Protein AF-A0A8H8UVB3-F1 (afdb_monomer_lite)

Foldseek 3Di:
DDDWFWDAFAVRPATAGPVLCVVLVWDQDPQRWIDDPPFIFHRYDPAHWHADSVRDIDSTDGPLDPPDDCVVVVVVVVVVVVVVVVVVVVVVVVCVVVLDDPDDPDDDDDSVVLCVLVVVLVVCLVVVVVVDPQLSLLSNLVSLLVNLLVVVVVVVVVVCVVPVPSDDCPDPVVVCNVCLVVLLVVLSVLLSCLRPVDDCVVVSVVPPVSVPPPSNVSSVVSSVVSVVSSVVVVVVVVVVVVPPPPPPPPPPPPPPPPPPDD

InterPro domains:
  IPR018830 Protein of unknown function DUF2434 [PF10361] (29-127)

Sequence (262 aa):
MADGGWLYSDGGRQRFNATILKQYGYVIYPNNTISNYSSCVLAFGGYIPTVIGNGSWYNSTGCDTPVRPIRTRGIVGIVAAIIFGVLLVLSLVALNKHGKSFLPAEKRFRLVGRRWPWVWVLGTAAIFHFIFYLVTLPACLSAIWEMTRNWASFEERKGVDEDFTRYRQDDLRSKIEFYEPLLFYLFNFLSFFLSILRAWNPIARSNVNVITDGRFQASSIFSLLAAKRGSGIAASEEYSECDPRPRDVNHAGQKIYRETWD

Radius of gyration: 32.36 Å; chains: 1; bounding box: 68×31×111 Å

Secondary structure (DSSP, 8-state):
------EEEGGGTEEE-HHHHHHTT-EEETTTEEE-SS-EEE-STT---EE-TTS-EES--BTTS--S--HHHHHHHHHHHHHHHHHHHHHHHHHHHHH---S---SSS-THHHHHHHHHHHHHHHHHHTT-HHHHHHHHHHHHHHHHHHHHHHHHHHHHHH-TTSS-TTSHHHHHHHHHHHHHHHHHHHHHHHHHSS--HHHHTT-HHHHT-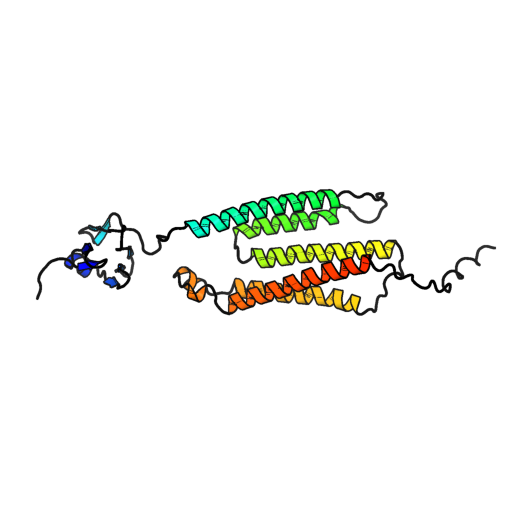HHHHHHHHHHHHHHHHHHHHHHHHHHHTT--PPP---TTSTTSSSSS--

pLDDT: mean 70.14, std 14.32, range [34.78, 90.25]

Structure (mmCIF, N/CA/C/O backbone):
data_AF-A0A8H8UVB3-F1
#
_entry.id   AF-A0A8H8UVB3-F1
#
loop_
_atom_site.group_PDB
_atom_site.id
_atom_site.type_symbol
_atom_site.label_atom_id
_atom_site.label_alt_id
_atom_site.label_comp_id
_atom_site.label_asym_id
_atom_site.label_entity_id
_atom_site.label_seq_id
_atom_site.pdbx_PDB_ins_code
_atom_site.Cartn_x
_atom_site.Cartn_y
_atom_site.Cartn_z
_atom_site.occupancy
_atom_site.B_iso_or_equiv
_atom_site.auth_seq_id
_atom_site.auth_comp_id
_atom_site.auth_asym_id
_atom_site.auth_atom_id
_atom_site.pdbx_PDB_model_num
ATOM 1 N N . MET A 1 1 ? 35.769 -5.931 -41.589 1.00 36.47 1 MET A N 1
ATOM 2 C CA . MET A 1 1 ? 35.297 -5.744 -42.973 1.00 36.47 1 MET A CA 1
ATOM 3 C C . MET A 1 1 ? 33.965 -5.034 -42.907 1.00 36.47 1 MET A C 1
ATOM 5 O O . MET A 1 1 ? 33.118 -5.415 -42.108 1.00 36.47 1 MET A O 1
ATOM 9 N N . ALA A 1 2 ? 33.890 -3.895 -43.587 1.00 43.59 2 ALA A N 1
ATOM 10 C CA . ALA A 1 2 ? 32.745 -3.005 -43.596 1.00 43.59 2 ALA A CA 1
ATOM 11 C C . ALA A 1 2 ? 31.775 -3.483 -44.676 1.00 43.59 2 ALA A C 1
ATOM 13 O O . ALA A 1 2 ? 31.785 -2.964 -45.785 1.00 43.59 2 ALA A O 1
ATOM 14 N N . ASP A 1 3 ? 30.960 -4.473 -44.329 1.00 43.75 3 ASP A N 1
ATOM 15 C CA . ASP A 1 3 ? 29.799 -4.841 -45.126 1.00 43.75 3 ASP A CA 1
ATOM 16 C C . ASP A 1 3 ? 28.598 -4.179 -44.461 1.00 43.75 3 ASP A C 1
ATOM 18 O O . ASP A 1 3 ? 28.294 -4.405 -43.286 1.00 43.75 3 ASP A O 1
ATOM 22 N N . GLY A 1 4 ? 27.985 -3.241 -45.175 1.00 64.25 4 GLY A N 1
ATOM 23 C CA . GLY A 1 4 ? 26.783 -2.587 -44.697 1.00 64.25 4 GLY A CA 1
ATOM 24 C C . GLY A 1 4 ? 25.682 -3.609 -44.429 1.00 64.25 4 GLY A C 1
ATOM 25 O O . GLY A 1 4 ? 25.554 -4.610 -45.127 1.00 64.25 4 GLY A O 1
ATOM 26 N N . GLY A 1 5 ? 24.826 -3.293 -43.466 1.00 73.75 5 GLY A N 1
ATOM 27 C CA . GLY A 1 5 ? 23.485 -3.854 -43.449 1.00 73.75 5 GLY A CA 1
ATOM 28 C C . GLY A 1 5 ? 23.158 -4.622 -42.183 1.00 73.75 5 GLY A C 1
ATOM 29 O O . GLY A 1 5 ? 23.464 -5.794 -42.048 1.00 73.75 5 GLY A O 1
ATOM 30 N N . TRP A 1 6 ? 22.379 -3.958 -41.338 1.00 76.31 6 TRP A N 1
ATOM 31 C CA . TRP A 1 6 ? 21.405 -4.592 -40.452 1.00 76.31 6 TRP A CA 1
ATOM 32 C C . TRP A 1 6 ? 21.934 -5.338 -39.206 1.00 76.31 6 TRP A C 1
ATOM 34 O O . TRP A 1 6 ? 22.561 -6.386 -39.279 1.00 76.31 6 TRP A O 1
ATOM 44 N N . LEU A 1 7 ? 21.591 -4.813 -38.027 1.00 82.25 7 LEU A N 1
ATOM 45 C CA . LEU A 1 7 ? 21.620 -5.510 -36.741 1.00 82.25 7 LEU A CA 1
ATOM 46 C C . LEU A 1 7 ? 20.263 -6.159 -36.475 1.00 82.25 7 LEU A C 1
ATOM 48 O O . LEU A 1 7 ? 19.228 -5.579 -36.804 1.00 82.25 7 LEU A O 1
ATOM 52 N N . TYR A 1 8 ? 20.270 -7.328 -35.843 1.00 81.44 8 TYR A N 1
ATOM 53 C CA . TYR A 1 8 ? 19.056 -8.090 -35.573 1.00 81.44 8 TYR A CA 1
ATOM 54 C C . TYR A 1 8 ? 18.677 -8.062 -34.087 1.00 81.44 8 TYR A C 1
ATOM 56 O O . TYR A 1 8 ? 19.547 -8.140 -33.223 1.00 81.44 8 TYR A O 1
ATOM 64 N N . SER A 1 9 ? 17.375 -7.983 -33.803 1.00 81.50 9 SER A N 1
ATOM 65 C CA . SER A 1 9 ? 16.782 -8.155 -32.464 1.00 81.50 9 SER A CA 1
ATOM 66 C C . SER A 1 9 ? 15.694 -9.231 -32.510 1.00 81.50 9 SER A C 1
ATOM 68 O O . SER A 1 9 ? 15.209 -9.587 -33.590 1.00 81.50 9 SER A O 1
ATOM 70 N N . ASP A 1 10 ? 15.312 -9.755 -31.343 1.00 81.19 10 ASP A N 1
ATOM 71 C CA . ASP A 1 10 ? 14.248 -10.759 -31.184 1.00 81.19 10 ASP A CA 1
ATOM 72 C C . ASP A 1 10 ? 14.491 -12.036 -32.012 1.00 81.19 10 ASP A C 1
ATOM 74 O O . ASP A 1 10 ? 13.640 -12.498 -32.775 1.00 81.19 10 ASP A O 1
ATOM 78 N N . GLY A 1 11 ? 15.713 -12.575 -31.926 1.00 75.81 11 GLY A N 1
ATOM 79 C CA . GLY A 1 11 ? 16.082 -13.818 -32.611 1.00 75.81 11 GLY A CA 1
ATOM 80 C C . GLY A 1 11 ? 16.072 -13.730 -34.143 1.00 75.81 11 GLY A C 1
ATOM 81 O O . GLY A 1 11 ? 15.875 -14.747 -34.800 1.00 75.81 11 GLY A O 1
ATOM 82 N N . GLY A 1 12 ? 16.251 -12.534 -34.719 1.00 76.44 12 GLY A N 1
ATOM 83 C CA . GLY A 1 12 ? 16.322 -12.338 -36.175 1.00 76.44 12 GLY A CA 1
ATOM 84 C C . GLY A 1 12 ? 15.055 -11.775 -36.821 1.00 76.44 12 GLY A C 1
ATOM 85 O O . GLY A 1 12 ? 15.060 -11.502 -38.018 1.00 76.44 12 GLY A O 1
ATOM 86 N N . ARG A 1 13 ? 13.973 -11.570 -36.060 1.00 78.81 13 ARG A N 1
ATOM 87 C CA . ARG A 1 13 ? 12.696 -11.063 -36.597 1.00 78.81 13 ARG A CA 1
ATOM 88 C C . ARG A 1 13 ? 12.717 -9.576 -36.920 1.00 78.81 13 ARG A C 1
ATOM 90 O O . ARG A 1 13 ? 12.019 -9.135 -37.828 1.00 78.81 13 ARG A O 1
ATOM 97 N N . GLN A 1 14 ? 13.497 -8.804 -36.172 1.00 82.75 14 GLN A N 1
ATOM 98 C CA . GLN A 1 14 ? 13.608 -7.362 -36.350 1.00 82.75 14 GLN A CA 1
ATOM 99 C C . GLN A 1 14 ? 14.993 -7.019 -36.887 1.00 82.75 14 GLN A C 1
ATOM 101 O O . GLN A 1 14 ? 15.985 -7.573 -36.418 1.00 82.75 14 GLN A O 1
ATOM 106 N N . ARG A 1 15 ? 15.057 -6.097 -37.855 1.00 85.50 15 ARG A N 1
ATOM 107 C CA . ARG A 1 15 ? 16.302 -5.636 -38.481 1.00 85.50 15 ARG A CA 1
ATOM 108 C C . ARG A 1 15 ? 16.430 -4.120 -38.370 1.00 85.50 15 ARG A C 1
ATOM 110 O O . ARG A 1 15 ? 15.491 -3.395 -38.687 1.00 85.50 15 ARG A O 1
ATOM 117 N N . PHE A 1 16 ? 17.602 -3.641 -37.976 1.00 85.19 16 PHE A N 1
ATOM 118 C CA . PHE A 1 16 ? 17.875 -2.224 -37.745 1.00 85.19 16 PHE A CA 1
ATOM 119 C C . PHE A 1 16 ? 19.155 -1.782 -38.435 1.00 85.19 16 PHE A C 1
ATOM 121 O O . PHE A 1 16 ? 20.139 -2.506 -38.411 1.00 85.19 16 PHE A O 1
ATOM 128 N N . ASN A 1 17 ? 19.192 -0.592 -39.031 1.00 86.88 17 ASN A N 1
ATOM 129 C CA . ASN A 1 17 ? 20.375 -0.162 -39.771 1.00 86.88 17 ASN A CA 1
ATOM 130 C C . ASN A 1 17 ? 21.577 0.095 -38.834 1.00 86.88 17 ASN A C 1
ATOM 132 O O . ASN A 1 17 ? 21.562 1.026 -38.028 1.00 86.88 17 ASN A O 1
ATOM 136 N N . ALA A 1 18 ? 22.622 -0.728 -38.963 1.00 83.94 18 ALA A N 1
ATOM 137 C CA . ALA A 1 18 ? 23.800 -0.731 -38.095 1.00 83.94 18 ALA A CA 1
ATOM 138 C C . ALA A 1 18 ? 24.556 0.608 -38.081 1.00 83.94 18 ALA A C 1
ATOM 140 O O . ALA A 1 18 ? 25.054 1.028 -37.036 1.00 83.94 18 ALA A O 1
ATOM 141 N N . THR A 1 19 ? 24.629 1.297 -39.226 1.00 86.94 19 THR A N 1
ATOM 142 C CA . THR A 1 19 ? 25.334 2.583 -39.343 1.00 86.94 19 THR A CA 1
ATOM 143 C C . THR A 1 19 ? 24.648 3.673 -38.533 1.00 86.94 19 THR A C 1
ATOM 145 O O . THR A 1 19 ? 25.320 4.391 -37.796 1.00 86.94 19 THR A O 1
ATOM 148 N N . ILE A 1 20 ? 23.316 3.736 -38.597 1.00 85.81 20 ILE A N 1
ATOM 149 C CA . ILE A 1 20 ? 22.515 4.717 -37.857 1.00 85.81 20 ILE A CA 1
ATOM 150 C C . ILE A 1 20 ? 22.637 4.465 -36.348 1.00 85.81 20 ILE A C 1
ATOM 152 O O . ILE A 1 20 ? 22.891 5.392 -35.585 1.00 85.81 20 ILE A O 1
ATOM 156 N N . LEU A 1 21 ? 22.545 3.209 -35.899 1.00 85.94 21 LEU A N 1
ATOM 157 C CA . LEU A 1 21 ? 22.681 2.884 -34.471 1.00 85.94 21 LEU A CA 1
ATOM 158 C C . LEU A 1 21 ? 24.057 3.276 -33.927 1.00 85.94 21 LEU A C 1
ATOM 160 O O . LEU A 1 21 ? 24.144 3.866 -32.852 1.00 85.94 21 LEU A O 1
ATOM 164 N N . LYS A 1 22 ? 25.123 3.003 -34.689 1.00 86.88 22 LYS A N 1
ATOM 165 C CA . LYS A 1 22 ? 26.493 3.355 -34.303 1.00 86.88 22 LYS A CA 1
ATOM 166 C C . LYS A 1 22 ? 26.723 4.868 -34.296 1.00 86.88 22 LYS A C 1
ATOM 168 O O . LYS A 1 22 ? 27.389 5.360 -33.392 1.00 86.88 22 LYS A O 1
ATOM 173 N N . GLN A 1 23 ? 26.159 5.599 -35.261 1.00 88.12 23 GLN A N 1
ATOM 174 C CA . GLN A 1 23 ? 26.262 7.060 -35.345 1.00 88.12 23 GLN A CA 1
ATOM 175 C C . GLN A 1 23 ? 25.648 7.753 -34.123 1.00 88.12 23 GLN A C 1
ATOM 177 O O . GLN A 1 23 ? 26.194 8.742 -33.643 1.00 88.12 23 GLN A O 1
ATOM 182 N N . TYR A 1 24 ? 24.543 7.215 -33.603 1.00 86.56 24 TYR A N 1
ATOM 183 C CA . TYR A 1 24 ? 23.843 7.772 -32.445 1.00 86.56 24 TYR A CA 1
ATOM 184 C C . TYR A 1 24 ? 24.182 7.081 -31.113 1.00 86.56 24 TYR A C 1
ATOM 186 O O . TYR A 1 24 ? 23.588 7.425 -30.097 1.00 86.56 24 TYR A O 1
ATOM 194 N N . GLY A 1 25 ? 25.130 6.137 -31.078 1.00 87.81 25 GLY A N 1
ATOM 195 C CA . GLY A 1 25 ? 25.569 5.485 -29.836 1.00 87.81 25 GLY A CA 1
ATOM 196 C C . GLY A 1 25 ? 24.544 4.536 -29.201 1.00 87.81 25 GLY A C 1
ATOM 197 O O . GLY A 1 25 ? 24.565 4.332 -27.990 1.00 87.81 25 GLY A O 1
ATOM 198 N N . TYR A 1 26 ? 23.638 3.959 -29.992 1.00 88.50 26 TYR A N 1
ATOM 199 C CA . TYR A 1 26 ? 22.666 2.981 -29.504 1.00 88.50 26 TYR A CA 1
ATOM 200 C C . TYR A 1 26 ? 23.293 1.594 -29.344 1.00 88.50 26 TYR A C 1
ATOM 202 O O . TYR A 1 26 ? 23.922 1.073 -30.268 1.00 88.50 26 TYR A O 1
ATOM 210 N N . VAL A 1 27 ? 23.058 0.968 -28.189 1.00 87.81 27 VAL A N 1
ATOM 211 C CA . VAL A 1 27 ? 23.498 -0.398 -27.879 1.00 87.81 27 VAL A CA 1
ATOM 212 C C . VAL A 1 27 ? 22.282 -1.313 -27.764 1.00 87.81 27 VAL A C 1
ATOM 214 O O . VAL A 1 27 ? 21.278 -0.958 -27.145 1.00 87.81 27 VAL A O 1
ATOM 217 N N . ILE A 1 28 ? 22.379 -2.501 -28.365 1.00 87.00 28 ILE A N 1
ATOM 218 C CA . ILE A 1 28 ? 21.375 -3.561 -28.239 1.00 87.00 28 ILE A CA 1
ATOM 219 C C . ILE A 1 28 ? 21.776 -4.459 -27.070 1.00 87.00 28 ILE A C 1
ATOM 221 O O . ILE A 1 28 ? 22.873 -5.017 -27.052 1.00 87.00 28 ILE A O 1
ATOM 225 N N . TYR A 1 29 ? 20.884 -4.597 -26.097 1.00 86.12 29 TYR A N 1
ATOM 226 C CA . TYR A 1 29 ? 21.077 -5.447 -24.929 1.00 86.12 29 TYR A CA 1
ATOM 227 C C . TYR A 1 29 ? 20.507 -6.849 -25.170 1.00 86.12 29 TYR A C 1
ATOM 229 O O . TYR A 1 29 ? 19.544 -7.000 -25.924 1.00 86.12 29 TYR A O 1
ATOM 237 N N . PRO A 1 30 ? 21.017 -7.877 -24.466 1.00 82.94 30 PRO A N 1
ATOM 238 C CA . PRO A 1 30 ? 20.525 -9.254 -24.586 1.00 82.94 30 PRO A CA 1
ATOM 239 C C . PRO A 1 30 ? 19.046 -9.417 -24.197 1.00 82.94 30 PRO A C 1
ATOM 241 O O . PRO A 1 30 ? 18.409 -10.387 -24.588 1.00 82.94 30 PRO A O 1
ATOM 244 N N . ASN A 1 31 ? 18.472 -8.447 -23.479 1.00 82.19 31 ASN A N 1
ATOM 245 C CA . ASN A 1 31 ? 17.045 -8.399 -23.152 1.00 82.19 31 ASN A CA 1
ATOM 246 C C . ASN A 1 31 ? 16.168 -7.902 -24.323 1.00 82.19 31 ASN A C 1
ATOM 248 O O . ASN A 1 31 ? 15.004 -7.570 -24.102 1.00 82.19 31 ASN A O 1
ATOM 252 N N . ASN A 1 32 ? 16.713 -7.824 -25.545 1.00 85.00 32 ASN A N 1
ATOM 253 C CA . ASN A 1 32 ? 16.047 -7.296 -26.742 1.00 85.00 32 ASN A CA 1
ATOM 254 C C . ASN A 1 32 ? 15.529 -5.858 -26.550 1.00 85.00 32 ASN A C 1
ATOM 256 O O . ASN A 1 32 ? 14.446 -5.482 -27.004 1.00 85.00 32 ASN A O 1
ATOM 260 N N . THR A 1 33 ? 16.314 -5.045 -25.844 1.00 88.44 33 THR A N 1
ATOM 261 C CA . THR A 1 33 ? 16.073 -3.612 -25.649 1.00 88.44 33 THR A CA 1
ATOM 262 C C . THR A 1 33 ? 17.201 -2.820 -26.281 1.00 88.44 33 THR A C 1
ATOM 264 O O . THR A 1 33 ? 18.361 -3.233 -26.224 1.00 88.44 33 THR A O 1
ATOM 267 N N . ILE A 1 34 ? 16.871 -1.669 -26.854 1.00 89.12 34 ILE A N 1
ATOM 268 C CA . ILE A 1 34 ? 17.847 -0.774 -27.469 1.00 89.12 34 ILE A CA 1
ATOM 269 C C . ILE A 1 34 ? 17.886 0.489 -26.630 1.00 89.12 34 ILE A C 1
ATOM 271 O O . ILE A 1 34 ? 16.850 1.119 -26.417 1.00 89.12 34 ILE A O 1
ATOM 275 N N . SER A 1 35 ? 19.063 0.869 -26.146 1.00 88.12 35 SER A N 1
ATOM 276 C CA . SER A 1 35 ? 19.186 2.107 -25.387 1.00 88.12 35 SER A CA 1
ATOM 277 C C . SER A 1 35 ? 20.443 2.892 -25.712 1.00 88.12 35 SER A C 1
ATOM 279 O O . SER A 1 35 ? 21.470 2.361 -26.132 1.00 88.12 35 SER A O 1
ATOM 281 N N . ASN A 1 36 ? 20.308 4.191 -25.508 1.00 87.94 36 ASN A N 1
ATOM 282 C CA . ASN A 1 36 ? 21.351 5.195 -25.420 1.00 87.94 36 ASN A CA 1
ATOM 283 C C . ASN A 1 36 ? 21.325 5.758 -23.984 1.00 87.94 36 ASN A C 1
ATOM 285 O O . ASN A 1 36 ? 20.439 5.425 -23.197 1.00 87.94 36 ASN A O 1
ATOM 289 N N . TYR A 1 37 ? 22.260 6.634 -23.633 1.00 82.19 37 TYR A N 1
ATOM 290 C CA . TYR A 1 37 ? 22.313 7.314 -22.341 1.00 82.19 37 TYR A CA 1
ATOM 291 C C . TYR A 1 37 ? 21.014 8.073 -21.999 1.00 82.19 37 TYR A C 1
ATOM 293 O O . TYR A 1 37 ? 20.688 8.228 -20.826 1.00 82.19 37 TYR A O 1
ATOM 301 N N . SER A 1 38 ? 20.260 8.534 -23.007 1.00 83.00 38 SER A N 1
ATOM 302 C CA . SER A 1 38 ? 19.040 9.339 -22.831 1.00 83.00 38 SER A CA 1
ATOM 303 C C . SER A 1 38 ? 17.730 8.657 -23.238 1.00 83.00 38 SER A C 1
ATOM 305 O O . SER A 1 38 ? 16.671 9.086 -22.789 1.00 83.00 38 SER A O 1
ATOM 307 N N . SER A 1 39 ? 17.758 7.627 -24.087 1.00 83.81 39 SER A N 1
ATOM 308 C CA . SER A 1 39 ? 16.546 6.999 -24.624 1.00 83.81 39 SER A CA 1
ATOM 309 C C . SER A 1 39 ? 16.637 5.479 -24.569 1.00 83.81 39 SER A C 1
ATOM 311 O O . SER A 1 39 ? 17.661 4.891 -24.906 1.00 83.81 39 SER A O 1
ATOM 313 N N . CYS A 1 40 ? 15.552 4.834 -24.144 1.00 87.50 40 CYS A N 1
ATOM 314 C CA . CYS A 1 40 ? 15.444 3.381 -24.076 1.00 87.50 40 CYS A CA 1
ATOM 315 C C . CYS A 1 40 ? 14.149 2.940 -24.749 1.00 87.50 40 CYS A C 1
ATOM 317 O O . CYS A 1 40 ? 13.073 3.417 -24.385 1.00 87.50 40 CYS A O 1
ATOM 319 N N . VAL A 1 41 ? 14.256 2.030 -25.716 1.00 90.25 41 VAL A N 1
ATOM 320 C CA . VAL A 1 41 ? 13.131 1.499 -26.487 1.00 90.25 41 VAL A CA 1
ATOM 321 C C . VAL A 1 41 ? 13.097 -0.027 -26.455 1.00 90.25 41 VAL A C 1
ATOM 323 O O . VAL A 1 41 ? 14.125 -0.710 -26.415 1.00 90.25 41 VAL A O 1
ATOM 326 N N . LEU A 1 42 ? 11.882 -0.565 -26.476 1.00 89.56 42 LEU A N 1
ATOM 327 C CA . LEU A 1 42 ? 11.613 -2.000 -26.498 1.00 89.56 42 LEU A CA 1
ATOM 328 C C . LEU A 1 42 ? 11.650 -2.510 -27.947 1.00 89.56 42 LEU A C 1
ATOM 330 O O . LEU A 1 42 ? 11.034 -1.901 -28.819 1.00 89.56 42 LEU A O 1
ATOM 334 N N . ALA A 1 43 ? 12.352 -3.619 -28.197 1.00 86.69 43 ALA A N 1
ATOM 335 C CA . ALA A 1 43 ? 12.534 -4.213 -29.526 1.00 86.69 43 ALA A CA 1
ATOM 336 C C . ALA A 1 43 ? 12.291 -5.737 -29.500 1.00 86.69 43 ALA A C 1
ATOM 338 O O . ALA A 1 43 ? 13.124 -6.528 -29.956 1.00 86.69 43 ALA A O 1
ATOM 339 N N . PHE A 1 44 ? 11.161 -6.152 -28.911 1.00 85.44 44 PHE A N 1
ATOM 340 C CA . PHE A 1 44 ? 10.726 -7.551 -28.834 1.00 85.44 44 PHE A CA 1
ATOM 341 C C . PHE A 1 44 ? 9.229 -7.715 -29.126 1.00 85.44 44 PHE A C 1
ATOM 343 O O . PHE A 1 44 ? 8.410 -6.866 -28.762 1.00 85.44 44 PHE A O 1
ATOM 350 N N . GLY A 1 45 ? 8.851 -8.841 -29.741 1.00 83.50 45 GLY A N 1
ATOM 351 C CA . GLY A 1 45 ? 7.451 -9.184 -29.998 1.00 83.50 45 GLY A CA 1
ATOM 352 C C . GLY A 1 45 ? 6.731 -8.162 -30.887 1.00 83.50 45 GLY A C 1
ATOM 353 O O . GLY A 1 45 ? 7.210 -7.822 -31.966 1.00 83.50 45 GLY A O 1
ATOM 354 N N . GLY A 1 46 ? 5.568 -7.677 -30.433 1.00 82.75 46 GLY A N 1
ATOM 355 C CA . GLY A 1 46 ? 4.752 -6.680 -31.145 1.00 82.75 46 GLY A CA 1
ATOM 356 C C . GLY A 1 46 ? 5.279 -5.240 -31.077 1.00 82.75 46 GLY A C 1
ATOM 357 O O . GLY A 1 46 ? 4.699 -4.357 -31.703 1.00 82.75 46 GLY A O 1
ATOM 358 N N . TYR A 1 47 ? 6.364 -4.994 -30.337 1.00 85.62 47 TYR A N 1
ATOM 359 C CA . TYR A 1 47 ? 7.013 -3.688 -30.239 1.00 85.62 47 TYR A CA 1
ATOM 360 C C . TYR A 1 47 ? 8.155 -3.626 -31.257 1.00 85.62 47 TYR A C 1
ATOM 362 O O . TYR A 1 47 ? 9.250 -4.140 -31.014 1.00 85.62 47 TYR A O 1
ATOM 370 N N . ILE A 1 48 ? 7.867 -3.052 -32.429 1.00 85.31 48 ILE A N 1
ATOM 371 C CA . ILE A 1 48 ? 8.792 -2.960 -33.567 1.00 85.31 48 ILE A CA 1
ATOM 372 C C . ILE A 1 48 ? 9.095 -1.475 -33.820 1.00 85.31 48 ILE A C 1
ATOM 374 O O . ILE A 1 48 ? 8.396 -0.833 -34.608 1.00 85.31 48 ILE A O 1
ATOM 378 N N . PRO A 1 49 ? 10.098 -0.896 -33.140 1.00 87.44 49 PRO A N 1
ATOM 379 C CA . PRO A 1 49 ? 10.453 0.498 -33.352 1.00 87.44 49 PRO A CA 1
ATOM 380 C C . PRO A 1 49 ? 11.160 0.656 -34.705 1.00 87.44 49 PRO A C 1
ATOM 382 O O . PRO A 1 49 ? 11.886 -0.233 -35.143 1.00 87.44 49 PRO A O 1
ATOM 385 N N . THR A 1 50 ? 10.993 1.791 -35.380 1.00 85.88 50 THR A N 1
ATOM 386 C CA . THR A 1 50 ? 11.769 2.104 -36.590 1.00 85.88 50 THR A CA 1
ATOM 387 C C . THR A 1 50 ? 12.614 3.346 -36.357 1.00 85.88 50 THR A C 1
ATOM 389 O O . THR A 1 50 ? 12.140 4.353 -35.835 1.00 85.88 50 THR A O 1
ATOM 392 N N . VAL A 1 51 ? 13.902 3.267 -36.691 1.00 85.31 51 VAL A N 1
ATOM 393 C CA . VAL A 1 51 ? 14.826 4.394 -36.523 1.00 85.31 51 VAL A CA 1
ATOM 394 C C . VAL A 1 51 ? 14.752 5.299 -37.751 1.00 85.31 51 VAL A C 1
ATOM 396 O O . VAL A 1 51 ? 14.913 4.839 -38.882 1.00 85.31 51 VAL A O 1
ATOM 399 N N . ILE A 1 52 ? 14.484 6.585 -37.535 1.00 85.62 52 ILE A N 1
ATOM 400 C CA . ILE A 1 52 ? 14.513 7.606 -38.587 1.00 85.62 52 ILE A CA 1
ATOM 401 C C . ILE A 1 52 ? 15.975 8.033 -38.799 1.00 85.62 52 ILE A C 1
ATOM 403 O O . ILE A 1 52 ? 16.772 8.017 -37.863 1.00 85.62 52 ILE A O 1
ATOM 407 N N . GLY A 1 53 ? 16.337 8.472 -40.010 1.00 81.62 53 GLY A N 1
ATOM 408 C CA . GLY A 1 53 ? 17.684 8.979 -40.329 1.00 81.62 53 GLY A CA 1
ATOM 409 C C . GLY A 1 53 ? 18.184 10.130 -39.438 1.00 81.62 53 GLY A C 1
ATOM 410 O O . GLY A 1 53 ? 19.384 10.359 -39.376 1.00 81.62 53 GLY A O 1
ATOM 411 N N . ASN A 1 54 ? 17.285 10.794 -38.700 1.00 81.69 54 ASN A N 1
ATOM 412 C CA . ASN A 1 54 ? 17.594 11.850 -37.729 1.00 81.69 54 ASN A CA 1
ATOM 413 C C . ASN A 1 54 ? 17.954 11.318 -36.322 1.00 81.69 54 ASN A C 1
ATOM 415 O O . ASN A 1 54 ? 18.179 12.115 -35.414 1.00 81.69 54 ASN A O 1
ATOM 419 N N . GLY A 1 55 ? 17.967 9.994 -36.110 1.00 78.44 55 GLY A N 1
ATOM 420 C CA . GLY A 1 55 ? 18.328 9.356 -34.833 1.00 78.44 55 GLY A CA 1
ATOM 421 C C . GLY A 1 55 ? 17.195 9.236 -33.810 1.00 78.44 55 GLY A C 1
ATOM 422 O O . GLY A 1 55 ? 17.406 8.713 -32.711 1.00 78.44 55 GLY A O 1
ATOM 423 N N . SER A 1 56 ? 15.995 9.700 -34.165 1.00 84.56 56 SER A N 1
ATOM 424 C CA . SER A 1 56 ? 14.768 9.514 -33.393 1.00 84.56 56 SER A CA 1
ATOM 425 C C . SER A 1 56 ? 14.054 8.213 -33.762 1.00 84.56 56 SER A C 1
ATOM 427 O O . SER A 1 56 ? 14.271 7.625 -34.826 1.00 84.56 56 SER A O 1
ATOM 429 N N . TRP A 1 57 ? 13.182 7.768 -32.862 1.00 87.56 57 TRP A N 1
ATOM 430 C CA . TRP A 1 57 ? 12.400 6.552 -33.026 1.00 87.56 57 TRP A CA 1
ATOM 431 C C . TRP A 1 57 ? 10.964 6.868 -33.447 1.00 87.56 57 TRP A C 1
ATOM 433 O O . TRP A 1 57 ? 10.326 7.764 -32.897 1.00 87.56 57 TRP A O 1
ATOM 443 N N . TYR A 1 58 ? 10.454 6.109 -34.411 1.00 88.06 58 TYR A N 1
ATOM 444 C CA . TYR A 1 58 ? 9.064 6.127 -34.845 1.00 88.06 58 TYR A CA 1
ATOM 445 C C . TYR A 1 58 ? 8.344 4.879 -34.335 1.00 88.06 58 TYR A C 1
ATOM 447 O O . TYR A 1 58 ? 8.912 3.785 -34.328 1.00 88.06 58 TYR A O 1
ATOM 455 N N . ASN A 1 59 ? 7.093 5.057 -33.896 1.00 87.62 59 ASN A N 1
ATOM 456 C CA . ASN A 1 59 ? 6.242 3.998 -33.343 1.00 87.62 59 ASN A CA 1
ATOM 457 C C . ASN A 1 59 ? 6.944 3.137 -32.269 1.00 87.62 59 ASN A C 1
ATOM 459 O O . ASN A 1 59 ? 6.810 1.915 -32.226 1.00 87.62 59 ASN A O 1
ATOM 463 N N . SER A 1 60 ? 7.753 3.778 -31.425 1.00 85.31 60 SER A N 1
ATOM 464 C CA . SER A 1 60 ? 8.505 3.113 -30.363 1.00 85.31 60 SER A CA 1
ATOM 465 C C . SER A 1 60 ? 7.801 3.217 -29.025 1.00 85.31 60 SER A C 1
ATOM 467 O O . SER A 1 60 ? 7.207 4.245 -28.699 1.00 85.31 60 SER A O 1
ATOM 469 N N . THR A 1 61 ? 7.962 2.193 -28.199 1.00 88.88 61 THR A N 1
ATOM 470 C CA . THR A 1 61 ? 7.500 2.200 -26.812 1.00 88.88 61 THR A CA 1
ATOM 471 C C . THR A 1 61 ? 8.714 2.267 -25.889 1.00 88.88 61 THR A C 1
ATOM 473 O O . THR A 1 61 ? 9.681 1.524 -26.076 1.00 88.88 61 THR A O 1
ATOM 476 N N . GLY A 1 62 ? 8.692 3.193 -24.929 1.00 86.81 62 GLY A N 1
ATOM 477 C CA . GLY A 1 62 ? 9.800 3.388 -23.996 1.00 86.81 62 GLY A CA 1
ATOM 478 C C . GLY A 1 62 ? 9.945 2.224 -23.015 1.00 86.81 62 GLY A C 1
ATOM 479 O O . GLY A 1 62 ? 8.955 1.578 -22.669 1.00 86.81 62 GLY A O 1
ATOM 480 N N . CYS A 1 63 ? 11.158 1.975 -22.525 1.00 84.31 63 CYS A N 1
ATOM 481 C CA . CYS A 1 63 ? 11.416 0.898 -21.559 1.00 84.31 63 CYS A CA 1
ATOM 482 C C . CYS A 1 63 ? 10.679 1.067 -20.222 1.00 84.31 63 CYS A C 1
ATOM 484 O O . CYS A 1 63 ? 10.411 0.076 -19.548 1.00 84.31 63 CYS A O 1
ATOM 486 N N . ASP A 1 64 ? 10.306 2.297 -19.866 1.00 81.12 64 ASP A N 1
ATOM 487 C CA . ASP A 1 64 ? 9.570 2.599 -18.633 1.00 81.12 64 ASP A CA 1
ATOM 488 C C . ASP A 1 64 ? 8.060 2.348 -18.756 1.00 81.12 64 ASP A C 1
ATOM 490 O O . ASP A 1 64 ? 7.308 2.488 -17.790 1.00 81.12 64 ASP A O 1
ATOM 494 N N . THR A 1 65 ? 7.583 1.981 -19.948 1.00 81.00 65 THR A N 1
ATOM 495 C CA . THR A 1 65 ? 6.160 1.725 -20.159 1.00 81.00 65 THR A CA 1
ATOM 496 C C . THR A 1 65 ? 5.767 0.331 -19.656 1.00 81.00 65 THR A C 1
ATOM 498 O O . THR A 1 65 ? 6.458 -0.661 -19.918 1.00 81.00 65 THR A O 1
ATOM 501 N N . PRO A 1 66 ? 4.640 0.202 -18.933 1.00 78.12 66 PRO A N 1
ATOM 502 C CA . PRO A 1 66 ? 4.183 -1.082 -18.423 1.00 78.12 66 PRO A CA 1
ATOM 503 C C . PRO A 1 66 ? 3.603 -1.937 -19.561 1.00 78.12 66 PRO A C 1
ATOM 505 O O . PRO A 1 66 ? 2.405 -1.931 -19.820 1.00 78.12 66 PRO A O 1
ATOM 508 N N . VAL A 1 67 ? 4.462 -2.705 -20.230 1.00 79.69 67 VAL A N 1
ATOM 509 C CA . VAL A 1 67 ? 4.077 -3.604 -21.338 1.00 79.69 67 VAL A CA 1
ATOM 510 C C . VAL A 1 67 ? 3.538 -4.962 -20.888 1.00 79.69 67 VAL A C 1
ATOM 512 O O . VAL A 1 67 ? 2.977 -5.717 -21.681 1.00 79.69 67 VAL A O 1
ATOM 515 N N . ARG A 1 68 ? 3.693 -5.306 -19.605 1.00 77.38 68 ARG A N 1
ATOM 516 C CA . ARG A 1 68 ? 3.153 -6.555 -19.053 1.00 77.38 68 ARG A CA 1
ATOM 517 C C . ARG A 1 68 ? 1.662 -6.391 -18.730 1.00 77.38 68 ARG A C 1
ATOM 519 O O . ARG A 1 68 ? 1.278 -5.360 -18.179 1.00 77.38 68 ARG A O 1
ATOM 526 N N . PRO A 1 69 ? 0.820 -7.402 -19.017 1.00 74.12 69 PRO A N 1
ATOM 527 C CA . PRO A 1 69 ? -0.622 -7.297 -18.834 1.00 74.12 69 PRO A CA 1
ATOM 528 C C . PRO A 1 69 ? -0.990 -7.006 -17.375 1.00 74.12 69 PRO A C 1
ATOM 530 O O . PRO A 1 69 ? -0.552 -7.692 -16.452 1.00 74.12 69 PRO A O 1
ATOM 533 N N . ILE A 1 70 ? -1.858 -6.011 -17.174 1.00 72.62 70 ILE A N 1
ATOM 534 C CA . ILE A 1 70 ? -2.299 -5.553 -15.846 1.00 72.62 70 ILE A CA 1
ATOM 535 C C . ILE A 1 70 ? -3.396 -6.436 -15.221 1.00 72.62 70 ILE A C 1
ATOM 537 O O . ILE A 1 70 ? -3.779 -6.235 -14.070 1.00 72.62 70 ILE A O 1
ATOM 541 N N . ARG A 1 71 ? -3.912 -7.419 -15.971 1.00 71.50 71 ARG A N 1
ATOM 542 C CA . ARG A 1 71 ? -5.191 -8.104 -15.708 1.00 71.50 71 ARG A CA 1
ATOM 543 C C . ARG A 1 71 ? -5.320 -8.651 -14.284 1.00 71.50 71 ARG A C 1
ATOM 545 O O . ARG A 1 71 ? -6.300 -8.358 -13.609 1.00 71.50 71 ARG A O 1
ATOM 552 N N . THR A 1 72 ? -4.330 -9.397 -13.805 1.00 75.25 72 THR A N 1
ATOM 553 C CA . THR A 1 72 ? -4.354 -9.999 -12.461 1.00 75.25 72 THR A CA 1
ATOM 554 C C . THR A 1 72 ? -4.285 -8.956 -11.349 1.00 75.25 72 THR A C 1
ATOM 556 O O . THR A 1 72 ? -4.976 -9.093 -10.347 1.00 75.25 72 THR A O 1
ATOM 559 N N . ARG A 1 73 ? -3.509 -7.881 -11.529 1.00 73.06 73 ARG A N 1
ATOM 560 C CA . ARG A 1 73 ? -3.384 -6.806 -10.528 1.00 73.06 73 ARG A CA 1
ATOM 561 C C . ARG A 1 73 ? -4.640 -5.933 -10.468 1.00 73.06 73 ARG A C 1
ATOM 563 O O . ARG A 1 73 ? -5.062 -5.553 -9.382 1.00 73.06 73 ARG A O 1
ATOM 570 N N . GLY A 1 74 ? -5.259 -5.671 -11.622 1.00 74.31 74 GLY A N 1
ATOM 571 C CA . GLY A 1 74 ? -6.504 -4.907 -11.714 1.00 74.31 74 GLY A CA 1
ATOM 572 C C . GLY A 1 74 ? -7.684 -5.608 -11.037 1.00 74.31 74 GLY A C 1
ATOM 573 O O . GLY A 1 74 ? -8.408 -4.977 -10.274 1.00 74.31 74 GLY A O 1
ATOM 574 N N . ILE A 1 75 ? -7.841 -6.922 -11.246 1.00 81.56 75 ILE A N 1
ATOM 575 C CA . ILE A 1 75 ? -8.935 -7.698 -10.635 1.00 81.56 75 ILE A CA 1
ATOM 576 C C . ILE A 1 75 ? -8.835 -7.686 -9.105 1.00 81.56 75 ILE A C 1
ATOM 578 O O . ILE A 1 75 ? -9.833 -7.430 -8.435 1.00 81.56 75 ILE A O 1
ATOM 582 N N . VAL A 1 76 ? -7.639 -7.901 -8.545 1.00 78.56 76 VAL A N 1
ATOM 583 C CA . VAL A 1 76 ? -7.439 -7.905 -7.085 1.00 78.56 76 VAL A CA 1
ATOM 584 C C . VAL A 1 76 ? -7.809 -6.552 -6.467 1.00 78.56 76 VAL A C 1
ATOM 586 O O . VAL A 1 76 ? -8.480 -6.520 -5.438 1.00 78.56 76 VAL A O 1
ATOM 589 N N . GLY A 1 77 ? -7.443 -5.440 -7.114 1.00 74.56 77 GLY A N 1
ATOM 590 C CA . GLY A 1 77 ? -7.800 -4.098 -6.644 1.00 74.56 77 GLY A CA 1
ATOM 591 C C . GLY A 1 77 ? -9.309 -3.837 -6.644 1.00 74.56 77 GLY A C 1
ATOM 592 O O . GLY A 1 77 ? -9.839 -3.296 -5.676 1.00 74.56 77 GLY A O 1
ATOM 593 N N . ILE A 1 78 ? -10.018 -4.271 -7.692 1.00 81.12 78 ILE A N 1
ATOM 594 C CA . ILE A 1 78 ? -11.478 -4.111 -7.791 1.00 81.12 78 ILE A CA 1
ATOM 595 C C . ILE A 1 78 ? -12.189 -4.925 -6.705 1.00 81.12 78 ILE A C 1
ATOM 597 O O . ILE A 1 78 ? -13.054 -4.397 -6.007 1.00 81.12 78 ILE A O 1
ATOM 601 N N . VAL A 1 79 ? -11.807 -6.194 -6.525 1.00 84.19 79 VAL A N 1
ATOM 602 C CA . VAL A 1 79 ? -12.391 -7.062 -5.489 1.00 84.19 79 VAL A CA 1
ATOM 603 C C . VAL A 1 79 ? -12.169 -6.468 -4.095 1.00 84.19 79 VAL A C 1
ATOM 605 O O . VAL A 1 79 ? -13.109 -6.397 -3.304 1.00 84.19 79 VAL A O 1
ATOM 608 N N . ALA A 1 80 ? -10.961 -5.972 -3.810 1.00 76.88 80 ALA A N 1
ATOM 609 C CA . ALA A 1 80 ? -10.651 -5.323 -2.538 1.00 76.88 80 ALA A CA 1
ATOM 610 C C . ALA A 1 80 ? -11.496 -4.059 -2.297 1.00 76.88 80 ALA A C 1
ATOM 612 O O . ALA A 1 80 ? -11.998 -3.864 -1.191 1.00 76.88 80 ALA A O 1
ATOM 613 N N . ALA A 1 81 ? -11.711 -3.233 -3.327 1.00 73.00 81 ALA A N 1
ATOM 614 C CA . ALA A 1 81 ? -12.533 -2.027 -3.225 1.00 73.00 81 ALA A CA 1
ATOM 615 C C . ALA A 1 81 ? -14.008 -2.342 -2.920 1.00 73.00 81 ALA A C 1
ATOM 617 O O . ALA A 1 81 ? -14.619 -1.681 -2.080 1.00 73.00 81 ALA A O 1
ATOM 618 N N . ILE A 1 82 ? -14.570 -3.378 -3.554 1.00 85.62 82 ILE A N 1
ATOM 619 C CA . ILE A 1 82 ? -15.950 -3.822 -3.298 1.00 85.62 82 ILE A CA 1
ATOM 620 C C . ILE A 1 82 ? -16.093 -4.310 -1.852 1.00 85.62 82 ILE A C 1
ATOM 622 O O . ILE A 1 82 ? -17.007 -3.882 -1.147 1.00 85.62 82 ILE A O 1
ATOM 626 N N . ILE A 1 83 ? -15.171 -5.162 -1.389 1.00 79.94 83 ILE A N 1
ATOM 627 C CA . ILE A 1 83 ? -15.170 -5.673 -0.010 1.00 79.94 83 ILE A CA 1
ATOM 628 C C . ILE A 1 83 ? -15.070 -4.518 0.991 1.00 79.94 83 ILE A C 1
ATOM 630 O O . ILE A 1 83 ? -15.832 -4.473 1.956 1.00 79.94 83 ILE A O 1
ATOM 634 N N . PHE A 1 84 ? -14.178 -3.556 0.745 1.00 76.75 84 PHE A N 1
ATOM 635 C CA . PHE A 1 84 ? -14.031 -2.377 1.594 1.00 76.75 84 PHE A CA 1
ATOM 636 C C . PHE A 1 84 ? -15.317 -1.539 1.650 1.00 76.75 84 PHE A C 1
ATOM 638 O O . PHE A 1 84 ? -15.734 -1.136 2.734 1.00 76.75 84 PHE A O 1
ATOM 645 N N . GLY A 1 85 ? -15.990 -1.334 0.512 1.00 74.50 85 GLY A N 1
ATOM 646 C CA . GLY A 1 85 ? -17.274 -0.633 0.459 1.00 74.50 85 GLY A CA 1
ATOM 647 C C . GLY A 1 85 ? -18.365 -1.321 1.285 1.00 74.50 85 GLY A C 1
ATOM 648 O O . GLY A 1 85 ? -19.064 -0.661 2.054 1.00 74.50 85 GLY A O 1
ATOM 649 N N . VAL A 1 86 ? -18.476 -2.651 1.191 1.00 82.00 86 VAL A N 1
ATOM 650 C CA . VAL A 1 86 ? -19.437 -3.434 1.990 1.00 82.00 86 VAL A CA 1
ATOM 651 C C . VAL A 1 86 ? -19.121 -3.340 3.484 1.00 82.00 86 VAL A C 1
ATOM 653 O O . VAL A 1 86 ? -20.021 -3.074 4.281 1.00 82.00 86 VAL A O 1
ATOM 656 N N . LEU A 1 87 ? -17.851 -3.503 3.870 1.00 75.44 87 LEU A N 1
ATOM 657 C CA . LEU A 1 87 ? -17.421 -3.385 5.266 1.00 75.44 87 LEU A CA 1
ATOM 658 C C . LEU A 1 87 ? -17.714 -1.994 5.834 1.00 75.44 87 LEU A C 1
ATOM 660 O O . LEU A 1 87 ? -18.215 -1.896 6.949 1.00 75.44 87 LEU A O 1
ATOM 664 N N . LEU A 1 88 ? -17.487 -0.932 5.057 1.00 71.62 88 LEU A N 1
ATOM 665 C CA . LEU A 1 88 ? -17.779 0.439 5.471 1.00 71.62 88 LEU A CA 1
ATOM 666 C C . LEU A 1 88 ? -19.275 0.623 5.766 1.00 71.62 88 LEU A C 1
ATOM 668 O O . LEU A 1 88 ? -19.633 1.162 6.815 1.00 71.62 88 LEU A O 1
ATOM 672 N N . VAL A 1 89 ? -20.160 0.128 4.895 1.00 77.81 89 VAL A N 1
ATOM 673 C CA . VAL A 1 89 ? -21.616 0.194 5.118 1.00 77.81 89 VAL A CA 1
ATOM 674 C C . VAL A 1 89 ? -22.018 -0.588 6.370 1.00 77.81 89 VAL A C 1
ATOM 676 O O . VAL A 1 89 ? -22.775 -0.071 7.194 1.00 77.81 89 VAL A O 1
ATOM 679 N N . LEU A 1 90 ? -21.483 -1.797 6.560 1.00 72.25 90 LEU A N 1
ATOM 680 C CA . LEU A 1 90 ? -21.739 -2.599 7.760 1.00 72.25 90 LEU A CA 1
ATOM 681 C C . LEU A 1 90 ? -21.268 -1.885 9.032 1.00 72.25 90 LEU A C 1
ATOM 683 O O . LEU A 1 90 ? -22.011 -1.838 10.015 1.00 72.25 90 LEU A O 1
ATOM 687 N N . SER A 1 91 ? -20.085 -1.266 9.006 1.00 69.94 91 SER A N 1
ATOM 688 C CA . SER A 1 91 ? -19.577 -0.461 10.118 1.00 69.94 91 SER A CA 1
ATOM 689 C C . SER A 1 91 ? -20.501 0.714 10.431 1.00 69.94 91 SER A C 1
ATOM 691 O O . SER A 1 91 ? -20.819 0.930 11.597 1.00 69.94 91 SER A O 1
ATOM 693 N N . LEU A 1 92 ? -20.999 1.440 9.423 1.00 67.38 92 LEU A N 1
ATOM 694 C CA . LEU A 1 92 ? -21.943 2.545 9.625 1.00 67.38 92 LEU A CA 1
ATOM 695 C C . LEU A 1 92 ? -23.275 2.080 10.236 1.00 67.38 92 LEU A C 1
ATOM 697 O O . LEU A 1 92 ? -23.815 2.754 11.115 1.00 67.38 92 LEU A O 1
ATOM 701 N N . VAL A 1 93 ? -23.800 0.925 9.817 1.00 76.00 93 VAL A N 1
ATOM 702 C CA . VAL A 1 93 ? -25.025 0.338 10.390 1.00 76.00 93 VAL A CA 1
ATOM 703 C C . VAL A 1 93 ? -24.802 -0.086 11.842 1.00 76.00 93 VAL A C 1
ATOM 705 O O . VAL A 1 93 ? -25.629 0.231 12.701 1.00 76.00 93 VAL A O 1
ATOM 708 N N . ALA A 1 94 ? -23.677 -0.745 12.137 1.00 69.81 94 ALA A N 1
ATOM 709 C CA . ALA A 1 94 ? -23.299 -1.111 13.500 1.00 69.81 94 ALA A CA 1
ATOM 710 C C . ALA A 1 94 ? -23.169 0.136 14.389 1.00 69.81 94 ALA A C 1
ATOM 712 O O . ALA A 1 94 ? -23.760 0.189 15.466 1.00 69.81 94 ALA A O 1
ATOM 713 N N . LEU A 1 95 ? -22.509 1.188 13.897 1.00 62.66 95 LEU A N 1
ATOM 714 C CA . LEU A 1 95 ? -22.412 2.494 14.556 1.00 62.66 95 LEU A CA 1
ATOM 715 C C . LEU A 1 95 ? -23.780 3.131 14.813 1.00 62.66 95 LEU A C 1
ATOM 717 O O . LEU A 1 95 ? -24.006 3.696 15.883 1.00 62.66 95 LEU A O 1
ATOM 721 N N . ASN A 1 96 ? -24.711 3.036 13.863 1.00 66.12 96 ASN A N 1
ATOM 722 C CA . ASN A 1 96 ? -26.060 3.569 14.031 1.00 66.12 96 ASN A CA 1
ATOM 723 C C . ASN A 1 96 ? -26.842 2.781 15.098 1.00 66.12 96 ASN A C 1
ATOM 725 O O . ASN A 1 96 ? -27.512 3.373 15.943 1.00 66.12 96 ASN A O 1
ATOM 729 N N . LYS A 1 97 ? -26.692 1.449 15.124 1.00 65.25 97 LYS A N 1
ATOM 730 C CA . LYS A 1 97 ? -27.301 0.572 16.135 1.00 65.25 97 LYS A CA 1
ATOM 731 C C . LYS A 1 97 ? -26.727 0.831 17.534 1.00 65.25 97 LYS A C 1
ATOM 733 O O . LYS A 1 97 ? -27.500 1.080 18.453 1.00 65.25 97 LYS A O 1
ATOM 738 N N . HIS A 1 98 ? -25.402 0.867 17.681 1.00 59.00 98 HIS A N 1
ATOM 739 C CA . HIS A 1 98 ? -24.719 1.207 18.940 1.00 59.00 98 HIS A CA 1
ATOM 740 C C . HIS A 1 98 ? -24.957 2.659 19.377 1.00 59.00 98 HIS A C 1
ATOM 742 O O . HIS A 1 98 ? -24.903 2.996 20.559 1.00 59.00 98 HIS A O 1
ATOM 748 N N . GLY A 1 99 ? -25.234 3.548 18.422 1.00 56.56 99 GLY A N 1
ATOM 749 C CA . GLY A 1 99 ? -25.529 4.949 18.670 1.00 56.56 99 GLY A CA 1
ATOM 750 C C . GLY A 1 99 ? -26.883 5.197 19.335 1.00 56.56 99 GLY A C 1
ATOM 751 O O . GLY A 1 99 ? -27.046 6.288 19.893 1.00 56.56 99 GLY A O 1
ATOM 752 N N . LYS A 1 100 ? -27.822 4.240 19.289 1.00 61.06 100 LYS A N 1
ATOM 753 C CA . LYS A 1 100 ? -29.127 4.318 19.960 1.00 61.06 100 LYS A CA 1
ATOM 754 C C . LYS A 1 100 ? -28.942 4.053 21.456 1.00 61.06 100 LYS A C 1
ATOM 756 O O . LYS A 1 100 ? -28.639 2.943 21.874 1.00 61.06 100 LYS A O 1
ATOM 761 N N . SER A 1 101 ? -29.065 5.099 22.268 1.00 53.09 101 SER A N 1
ATOM 762 C CA . SER A 1 101 ? -29.051 4.993 23.727 1.00 53.09 101 SER A CA 1
ATOM 763 C C . SER A 1 101 ? -30.434 4.579 24.219 1.00 53.09 101 SER A C 1
ATOM 765 O O . SER A 1 101 ? -31.382 5.344 24.069 1.00 53.09 101 SER A O 1
ATOM 767 N N . PHE A 1 102 ? -30.536 3.393 24.812 1.00 55.56 102 PHE A N 1
ATOM 768 C CA . PHE A 1 102 ? -31.764 2.912 25.455 1.00 55.56 102 PHE A CA 1
ATOM 769 C C . PHE A 1 102 ? -31.874 3.325 26.935 1.00 55.56 102 PHE A C 1
ATOM 771 O O . PHE A 1 102 ? -32.821 2.936 27.606 1.00 55.56 102 PHE A O 1
ATOM 778 N N . LEU A 1 103 ? -30.921 4.116 27.443 1.00 52.59 103 LEU A N 1
ATOM 779 C CA . LEU A 1 103 ? -30.911 4.626 28.815 1.00 52.59 103 LEU A CA 1
ATOM 780 C C . LEU A 1 103 ? -31.376 6.095 28.847 1.00 52.59 103 LEU A C 1
ATOM 782 O O . LEU A 1 103 ? -31.015 6.852 27.935 1.00 52.59 103 LEU A O 1
ATOM 786 N N . PRO A 1 104 ? -32.155 6.507 29.867 1.00 47.78 104 PRO A N 1
ATOM 787 C CA . PRO A 1 104 ? -32.594 7.888 30.036 1.00 47.78 104 PRO A CA 1
ATOM 788 C C . PRO A 1 104 ? -31.391 8.834 30.163 1.00 47.78 104 PRO A C 1
ATOM 790 O O . PRO A 1 104 ? -30.377 8.518 30.782 1.00 47.78 104 PRO A O 1
ATOM 793 N N . ALA A 1 105 ? -31.489 9.993 29.510 1.00 55.25 105 ALA A N 1
ATOM 794 C CA . ALA A 1 105 ? -30.418 10.978 29.399 1.00 55.25 105 ALA A CA 1
ATOM 795 C C . ALA A 1 105 ? -30.246 11.787 30.697 1.00 55.25 105 ALA A C 1
ATOM 797 O O . ALA A 1 105 ? -30.485 12.993 30.718 1.00 55.25 105 ALA A O 1
ATOM 798 N N . GLU A 1 106 ? -29.814 11.148 31.781 1.00 51.75 106 GLU A N 1
ATOM 799 C CA . GLU A 1 106 ? -29.503 11.843 33.029 1.00 51.75 106 GLU A CA 1
ATOM 800 C C . GLU A 1 106 ? -28.002 12.141 33.169 1.00 51.75 106 GLU A C 1
ATOM 802 O O . GLU A 1 106 ? -27.156 11.306 33.457 1.00 51.75 106 GLU A O 1
ATOM 807 N N . LYS A 1 107 ? -27.708 13.406 32.837 1.00 52.34 107 LYS A N 1
ATOM 808 C CA . LYS A 1 107 ? -26.650 14.314 33.313 1.00 52.34 107 LYS A CA 1
ATOM 809 C C . LYS A 1 107 ? -25.325 13.703 33.811 1.00 52.34 107 LYS A C 1
ATOM 811 O O . LYS A 1 107 ? -25.165 13.484 35.001 1.00 52.34 107 LYS A O 1
ATOM 816 N N . ARG A 1 108 ? -24.306 13.704 32.932 1.00 52.34 108 ARG A N 1
ATOM 817 C CA . ARG A 1 108 ? -22.959 14.289 33.204 1.00 52.34 108 ARG A CA 1
ATOM 818 C C . ARG A 1 108 ? -22.077 14.392 31.952 1.00 52.34 108 ARG A C 1
ATOM 820 O O . ARG A 1 108 ? -21.233 15.279 31.870 1.00 52.34 108 ARG A O 1
ATOM 827 N N . PHE A 1 109 ? -22.290 13.536 30.951 1.00 48.47 109 PHE A N 1
ATOM 828 C CA . PHE A 1 109 ? -21.379 13.411 29.806 1.00 48.47 109 PHE A CA 1
ATOM 829 C C . PHE A 1 109 ? -22.045 13.791 28.474 1.00 48.47 109 PHE A C 1
ATOM 831 O O . PHE A 1 109 ? -23.106 13.280 28.118 1.00 48.47 109 PHE A O 1
ATOM 838 N N . ARG A 1 110 ? -21.429 14.707 27.708 1.00 49.22 110 ARG A N 1
ATOM 839 C CA . ARG A 1 110 ? -21.921 15.098 26.374 1.00 49.22 110 ARG A CA 1
ATOM 840 C C . ARG A 1 110 ? -21.784 13.917 25.400 1.00 49.22 110 ARG A C 1
ATOM 842 O O . ARG A 1 110 ? -20.673 13.483 25.108 1.00 49.22 110 ARG A O 1
ATOM 849 N N . LEU A 1 111 ? -22.904 13.476 24.815 1.00 47.53 111 LEU A N 1
ATOM 850 C CA . LEU A 1 111 ? -22.990 12.409 23.795 1.00 47.53 111 LEU A CA 1
ATOM 851 C C . LEU A 1 111 ? -22.075 12.615 22.570 1.00 47.53 111 LEU A C 1
ATOM 853 O O . LEU A 1 111 ? -21.716 11.649 21.894 1.00 47.53 111 LEU A O 1
ATOM 857 N N . VAL A 1 112 ? -21.684 13.862 22.292 1.00 44.47 112 VAL A N 1
ATOM 858 C CA . VAL A 1 112 ? -20.827 14.254 21.159 1.00 44.47 112 VAL A CA 1
ATOM 859 C C . VAL A 1 112 ? -19.446 13.579 21.211 1.00 44.47 112 VAL A C 1
ATOM 861 O O . VAL A 1 112 ? -18.900 13.245 20.162 1.00 44.47 112 VAL A O 1
ATOM 864 N N . GLY A 1 113 ? -18.922 13.256 22.402 1.00 50.28 113 GLY A N 1
ATOM 865 C CA . GLY A 1 113 ? -17.626 12.577 22.552 1.00 50.28 113 GLY A CA 1
ATOM 866 C C . GLY A 1 113 ? -17.595 11.122 22.060 1.00 50.28 113 GLY A C 1
ATOM 867 O O . GLY A 1 113 ? -16.522 10.606 21.770 1.00 50.28 113 GLY A O 1
ATOM 868 N N . ARG A 1 114 ? -18.755 10.463 21.910 1.00 56.91 114 ARG A N 1
ATOM 869 C CA . ARG A 1 114 ? -18.845 9.025 21.586 1.00 56.91 114 ARG A CA 1
ATOM 870 C C . ARG A 1 114 ? -18.770 8.714 20.090 1.00 56.91 114 ARG A C 1
ATOM 872 O O . ARG A 1 114 ? -18.355 7.625 19.727 1.00 56.91 114 ARG A O 1
ATOM 879 N N . ARG A 1 115 ? -19.201 9.635 19.219 1.00 57.44 115 ARG A N 1
ATOM 880 C CA . ARG A 1 115 ? -19.299 9.418 17.756 1.00 57.44 115 ARG A CA 1
ATOM 881 C C . ARG A 1 115 ? -18.198 10.124 16.968 1.00 57.44 115 ARG A C 1
ATOM 883 O O . ARG A 1 115 ? -17.811 9.658 15.903 1.00 57.44 115 ARG A O 1
ATOM 890 N N . TRP A 1 116 ? -17.685 11.232 17.496 1.00 55.41 116 TRP A N 1
ATOM 891 C CA . TRP A 1 116 ? -16.667 12.044 16.832 1.00 55.41 116 TRP A CA 1
ATOM 892 C C . TRP A 1 116 ? -15.353 11.286 16.579 1.00 55.41 116 TRP A C 1
ATOM 894 O O . TRP A 1 116 ? -14.886 11.332 15.444 1.00 55.41 116 TRP A O 1
ATOM 904 N N . PRO A 1 117 ? -14.817 10.482 17.521 1.00 63.03 117 PRO A N 1
ATOM 905 C CA . PRO A 1 117 ? -13.618 9.680 17.261 1.00 63.03 117 PRO A CA 1
ATOM 906 C C . PRO A 1 117 ? -13.799 8.697 16.093 1.00 63.03 117 PRO A C 1
ATOM 908 O O . PRO A 1 117 ? -12.887 8.510 15.296 1.00 63.03 117 PRO A O 1
ATOM 911 N N . TRP A 1 118 ? -15.001 8.131 15.933 1.00 62.81 118 TRP A N 1
ATOM 912 C CA . TRP A 1 118 ? -15.319 7.172 14.869 1.00 62.81 118 TRP A CA 1
ATOM 913 C C . TRP A 1 118 ? -15.395 7.823 13.489 1.00 62.81 118 TRP A C 1
ATOM 915 O O . TRP A 1 118 ? -14.892 7.271 12.514 1.00 62.81 118 TRP A O 1
ATOM 925 N N . VAL A 1 119 ? -15.986 9.017 13.407 1.00 64.62 119 VAL A N 1
ATOM 926 C CA . VAL A 1 119 ? -16.048 9.790 12.157 1.00 64.62 119 VAL A CA 1
ATOM 927 C C . VAL A 1 119 ? -14.659 10.294 11.765 1.00 64.62 119 VAL A C 1
ATOM 929 O O . VAL A 1 119 ? -14.294 10.219 10.595 1.00 64.62 119 VAL A O 1
ATOM 932 N N . TRP A 1 120 ? -13.855 10.738 12.737 1.00 61.47 120 TRP A N 1
ATOM 933 C CA . TRP A 1 120 ? -12.471 11.154 12.503 1.00 61.47 120 TRP A CA 1
ATOM 934 C C . TRP A 1 120 ? -11.595 10.009 12.001 1.00 61.47 120 TRP A C 1
ATOM 936 O O . TRP A 1 120 ? -10.846 10.205 11.052 1.00 61.47 120 TRP A O 1
ATOM 946 N N . VAL A 1 121 ? -11.723 8.814 12.578 1.00 65.31 121 VAL A N 1
ATOM 947 C CA . VAL A 1 121 ? -10.986 7.621 12.143 1.00 65.31 121 VAL A CA 1
ATOM 948 C C . VAL A 1 121 ? -11.384 7.166 10.736 1.00 65.31 121 VAL A C 1
ATOM 950 O O . VAL A 1 121 ? -10.517 6.845 9.926 1.00 65.31 121 VAL A O 1
ATOM 953 N N . LEU A 1 122 ? -12.681 7.144 10.418 1.00 66.50 122 LEU A N 1
ATOM 954 C CA . LEU A 1 122 ? -13.137 6.803 9.067 1.00 66.50 122 LEU A CA 1
ATOM 955 C C . LEU A 1 122 ? -12.667 7.851 8.046 1.00 66.50 122 LEU A C 1
ATOM 957 O O . LEU A 1 122 ? -12.245 7.496 6.946 1.00 66.50 122 LEU A O 1
ATOM 961 N N . GLY A 1 123 ? -12.677 9.130 8.434 1.00 66.31 123 GLY A N 1
ATOM 962 C CA . GLY A 1 123 ? -12.157 10.233 7.630 1.00 66.31 123 GLY A CA 1
ATOM 963 C C . GLY A 1 123 ? -10.653 10.125 7.379 1.00 66.31 123 GLY A C 1
ATOM 964 O O . GLY A 1 123 ? -10.222 10.202 6.232 1.00 66.31 123 GLY A O 1
ATOM 965 N N . THR A 1 124 ? -9.840 9.885 8.411 1.00 61.41 124 THR A N 1
ATOM 966 C CA . THR A 1 124 ? -8.387 9.729 8.250 1.00 61.41 124 THR A CA 1
ATOM 967 C C . THR A 1 124 ? -8.038 8.471 7.463 1.00 61.41 124 THR A C 1
ATOM 969 O O . THR A 1 124 ? -7.207 8.552 6.564 1.00 61.41 124 THR A O 1
ATOM 972 N N . ALA A 1 125 ? -8.704 7.337 7.700 1.00 63.12 125 ALA A N 1
ATOM 973 C CA . ALA A 1 125 ? -8.494 6.120 6.915 1.00 63.12 125 ALA A CA 1
ATOM 974 C C . ALA A 1 125 ? -8.787 6.335 5.419 1.00 63.12 125 ALA A C 1
ATOM 976 O O . ALA A 1 125 ? -8.004 5.898 4.577 1.00 63.12 125 ALA A O 1
ATOM 977 N N . ALA A 1 126 ? -9.862 7.058 5.082 1.00 63.59 126 ALA A N 1
ATOM 978 C CA . ALA A 1 126 ? -10.206 7.387 3.699 1.00 63.59 126 ALA A CA 1
ATOM 979 C C . ALA A 1 126 ? -9.216 8.381 3.059 1.00 63.59 126 ALA A C 1
ATOM 981 O O . ALA A 1 126 ? -8.795 8.184 1.920 1.00 63.59 126 ALA A O 1
ATOM 982 N N . ILE A 1 127 ? -8.802 9.418 3.796 1.00 63.53 127 ILE A N 1
ATOM 983 C CA . ILE A 1 127 ? -7.860 10.442 3.312 1.00 63.53 127 ILE A CA 1
ATOM 984 C C . ILE A 1 127 ? -6.458 9.848 3.103 1.00 63.53 127 ILE A C 1
ATOM 986 O O . ILE A 1 127 ? -5.822 10.100 2.080 1.00 63.53 127 ILE A O 1
ATOM 990 N N . PHE A 1 128 ? -5.979 9.010 4.027 1.00 56.22 128 PHE A N 1
ATOM 991 C CA . PHE A 1 128 ? -4.662 8.374 3.918 1.00 56.22 128 PHE A CA 1
ATOM 992 C C . PHE A 1 128 ? -4.617 7.226 2.899 1.00 56.22 128 PHE A C 1
ATOM 994 O O . PHE A 1 128 ? -3.527 6.889 2.429 1.00 56.22 128 PHE A O 1
ATOM 1001 N N . HIS A 1 129 ? -5.768 6.673 2.493 1.00 62.09 129 HIS A N 1
ATOM 1002 C CA . HIS A 1 129 ? -5.851 5.693 1.401 1.00 62.09 129 HIS A CA 1
ATOM 1003 C C . HIS A 1 129 ? -5.322 6.258 0.072 1.00 62.09 129 HIS A C 1
ATOM 1005 O O . HIS A 1 129 ? -4.750 5.526 -0.732 1.00 62.09 129 HIS A O 1
ATOM 1011 N N . PHE A 1 130 ? -5.464 7.572 -0.137 1.00 55.44 130 PHE A N 1
ATOM 1012 C CA . PHE A 1 130 ? -5.022 8.250 -1.355 1.00 55.44 130 PHE A CA 1
ATOM 1013 C C . PHE A 1 130 ? -3.517 8.525 -1.415 1.00 55.44 130 PHE A C 1
ATOM 1015 O O . PHE A 1 130 ? -2.992 8.720 -2.508 1.00 55.44 130 PHE A O 1
ATOM 1022 N N . ILE A 1 131 ? -2.819 8.552 -0.275 1.00 62.31 131 ILE A N 1
ATOM 1023 C CA . ILE A 1 131 ? -1.428 9.020 -0.234 1.00 62.31 131 ILE A CA 1
ATOM 1024 C C . ILE A 1 131 ? -0.435 7.851 -0.213 1.00 62.31 131 ILE A C 1
ATOM 1026 O O . ILE A 1 131 ? 0.536 7.922 -0.951 1.00 62.31 131 ILE A O 1
ATOM 1030 N N . PHE A 1 132 ? -0.686 6.742 0.501 1.00 61.72 132 PHE A N 1
ATOM 1031 C CA . PHE A 1 132 ? 0.124 5.514 0.386 1.00 61.72 132 PHE A CA 1
ATOM 1032 C C . PHE A 1 132 ? -0.603 4.288 0.963 1.00 61.72 132 PHE A C 1
ATOM 1034 O O . PHE A 1 132 ? -0.869 4.236 2.163 1.00 61.72 132 PHE A O 1
ATOM 1041 N N . TYR A 1 133 ? -0.771 3.231 0.156 1.00 60.06 133 TYR A N 1
ATOM 1042 C CA . TYR A 1 133 ? -1.269 1.912 0.599 1.00 60.06 133 TYR A CA 1
ATOM 1043 C C . TYR A 1 133 ? -0.465 1.322 1.782 1.00 60.06 133 TYR A C 1
ATOM 1045 O O . TYR A 1 133 ? -0.994 0.549 2.576 1.00 60.06 133 TYR A O 1
ATOM 1053 N N . LEU A 1 134 ? 0.813 1.704 1.928 1.00 60.38 134 LEU A N 1
ATOM 1054 C CA . LEU A 1 134 ? 1.684 1.253 3.022 1.0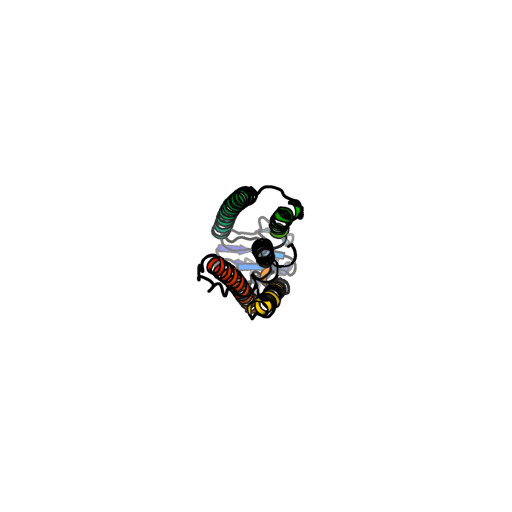0 60.38 134 LEU A CA 1
ATOM 1055 C C . LEU A 1 134 ? 1.444 1.977 4.354 1.00 60.38 134 LEU A C 1
ATOM 1057 O O . LEU A 1 134 ? 1.748 1.428 5.407 1.00 60.38 134 LEU A O 1
ATOM 1061 N N . VAL A 1 135 ? 0.894 3.193 4.321 1.00 67.25 135 VAL A N 1
ATOM 1062 C CA . VAL A 1 135 ? 0.566 3.976 5.527 1.00 67.25 135 VAL A CA 1
ATOM 1063 C C . VAL A 1 135 ? -0.842 3.652 6.016 1.00 67.25 135 VAL A C 1
ATOM 1065 O O . VAL A 1 135 ? -1.135 3.777 7.203 1.00 67.25 135 VAL A O 1
ATOM 1068 N N . THR A 1 136 ? -1.699 3.160 5.120 1.00 73.00 136 THR A N 1
ATOM 1069 C CA . THR A 1 136 ? -3.062 2.740 5.445 1.00 73.00 136 THR A CA 1
ATOM 1070 C C . THR A 1 136 ? -3.086 1.661 6.527 1.00 73.00 136 THR A C 1
ATOM 1072 O O . THR A 1 136 ? -3.857 1.783 7.468 1.00 73.00 136 THR A O 1
ATOM 1075 N N . LEU A 1 137 ? -2.225 0.641 6.455 1.00 70.06 137 LEU A N 1
ATOM 1076 C CA . LEU A 1 137 ? -2.208 -0.446 7.444 1.00 70.06 137 LEU A CA 1
ATOM 1077 C C . LEU A 1 137 ? -1.917 0.033 8.881 1.00 70.06 137 LEU A C 1
ATOM 1079 O O . LEU A 1 137 ? -2.739 -0.237 9.760 1.00 70.06 137 LEU A O 1
ATOM 1083 N N . PRO A 1 138 ? -0.819 0.763 9.159 1.00 71.19 138 PRO A N 1
ATOM 1084 C CA . PRO A 1 138 ? -0.557 1.267 10.504 1.00 71.19 138 PRO A CA 1
ATOM 1085 C C . PRO A 1 138 ? -1.588 2.309 10.965 1.00 71.19 138 PRO A C 1
ATOM 1087 O O . PRO A 1 138 ? -1.949 2.327 12.143 1.00 71.19 138 PRO A O 1
ATOM 1090 N N . ALA A 1 139 ? -2.118 3.131 10.051 1.00 72.25 139 ALA A N 1
ATOM 1091 C CA . ALA A 1 139 ? -3.176 4.092 10.366 1.00 72.25 139 ALA A CA 1
ATOM 1092 C C . ALA A 1 139 ? -4.506 3.408 10.727 1.00 72.25 139 ALA A C 1
ATOM 1094 O O . ALA A 1 139 ? -5.177 3.829 11.663 1.00 72.25 139 ALA A O 1
ATOM 1095 N N . CYS A 1 140 ? -4.882 2.335 10.027 1.00 72.56 140 CYS A N 1
ATOM 1096 C CA . CYS A 1 140 ? -6.068 1.542 10.349 1.00 72.56 140 CYS A CA 1
ATOM 1097 C C . CYS A 1 140 ? -5.904 0.799 11.678 1.00 72.56 140 CYS A C 1
ATOM 1099 O O . CYS A 1 140 ? -6.849 0.735 12.459 1.00 72.56 140 CYS A O 1
ATOM 1101 N N . LEU A 1 141 ? -4.711 0.272 11.966 1.00 71.19 141 LEU A N 1
ATOM 1102 C CA . LEU A 1 141 ? -4.438 -0.374 13.247 1.00 71.19 141 LEU A CA 1
ATOM 1103 C C . LEU A 1 141 ? -4.539 0.625 14.409 1.00 71.19 141 LEU A C 1
ATOM 1105 O O . LEU A 1 141 ? -5.220 0.322 15.386 1.00 71.19 141 LEU A O 1
ATOM 1109 N N . SER A 1 142 ? -3.934 1.818 14.316 1.00 72.44 142 SER A N 1
ATOM 1110 C CA . SER A 1 142 ? -4.055 2.836 15.380 1.00 72.44 142 SER A CA 1
ATOM 1111 C C . SER A 1 142 ? -5.487 3.319 15.563 1.00 72.44 142 SER A C 1
ATOM 1113 O O . SER A 1 142 ? -5.936 3.509 16.688 1.00 72.44 142 SER A O 1
ATOM 1115 N N . ALA A 1 143 ? -6.216 3.467 14.465 1.00 72.69 143 ALA A N 1
ATOM 1116 C CA . ALA A 1 143 ? -7.635 3.766 14.452 1.00 72.69 143 ALA A CA 1
ATOM 1117 C C . ALA A 1 143 ? -8.472 2.739 15.234 1.00 72.69 143 ALA A C 1
ATOM 1119 O O . ALA A 1 143 ? -9.201 3.109 16.154 1.00 72.69 143 ALA A O 1
ATOM 1120 N N . ILE A 1 144 ? -8.347 1.452 14.890 1.00 72.44 144 ILE A N 1
ATOM 1121 C CA . ILE A 1 144 ? -9.064 0.349 15.555 1.00 72.44 144 ILE A CA 1
ATOM 1122 C C . ILE A 1 144 ? -8.662 0.260 17.032 1.00 72.44 144 ILE A C 1
ATOM 1124 O O . ILE A 1 144 ? -9.495 0.016 17.906 1.00 72.44 144 ILE A O 1
ATOM 1128 N N . TRP A 1 145 ? -7.389 0.497 17.330 1.00 73.25 145 TRP A N 1
ATOM 1129 C CA . TRP A 1 145 ? -6.878 0.505 18.692 1.00 73.25 145 TRP A CA 1
ATOM 1130 C C . TRP A 1 145 ? -7.482 1.620 19.550 1.00 73.25 145 TRP A C 1
ATOM 1132 O O . TRP A 1 145 ? -7.997 1.355 20.634 1.00 73.25 145 TRP A O 1
ATOM 1142 N N . GLU A 1 146 ? -7.497 2.859 19.055 1.00 71.75 146 GLU A N 1
ATOM 1143 C CA . GLU A 1 146 ? -8.139 3.980 19.752 1.00 71.75 146 GLU A CA 1
ATOM 1144 C C . GLU A 1 146 ? -9.645 3.762 19.920 1.00 71.75 146 GLU A C 1
ATOM 1146 O O . GLU A 1 146 ? -10.223 4.180 20.923 1.00 71.75 146 GLU A O 1
ATOM 1151 N N . MET A 1 147 ? -10.293 3.075 18.975 1.00 67.38 147 MET A N 1
ATOM 1152 C CA . MET A 1 147 ? -11.690 2.662 19.125 1.00 67.38 147 MET A CA 1
ATOM 1153 C C . MET A 1 147 ? -11.866 1.690 20.294 1.00 67.38 147 MET A C 1
ATOM 1155 O O . MET A 1 147 ? -12.703 1.931 21.162 1.00 67.38 147 MET A O 1
ATOM 1159 N N . THR A 1 148 ? -11.054 0.633 20.340 1.00 68.31 148 THR A N 1
ATOM 1160 C CA . THR A 1 148 ? -11.133 -0.418 21.367 1.00 68.31 148 THR A CA 1
ATOM 1161 C C . THR A 1 148 ? -10.827 0.148 22.759 1.00 68.31 148 THR A C 1
ATOM 1163 O O . THR A 1 148 ? -11.576 -0.080 23.703 1.00 68.31 148 THR A O 1
ATOM 1166 N N . ARG A 1 149 ? -9.796 0.994 22.880 1.00 69.75 149 ARG A N 1
ATOM 1167 C CA . ARG A 1 149 ? -9.410 1.642 24.145 1.00 69.75 149 ARG A CA 1
ATOM 1168 C C . ARG A 1 149 ? -10.482 2.594 24.681 1.00 69.75 149 ARG A C 1
ATOM 1170 O O . ARG A 1 149 ? -10.757 2.617 25.880 1.00 69.75 149 ARG A O 1
ATOM 1177 N N . ASN A 1 150 ? -11.092 3.393 23.803 1.00 69.56 150 ASN A N 1
ATOM 1178 C CA . ASN A 1 150 ? -12.167 4.303 24.205 1.00 69.56 150 ASN A CA 1
ATOM 1179 C C . ASN A 1 150 ? -13.435 3.547 24.621 1.00 69.56 150 ASN A C 1
ATOM 1181 O O . ASN A 1 150 ? -14.182 4.044 25.464 1.00 69.56 150 ASN A O 1
ATOM 1185 N N . TRP A 1 151 ? -13.678 2.369 24.039 1.00 68.06 151 TRP A N 1
ATOM 1186 C CA . TRP A 1 151 ? -14.771 1.490 24.443 1.00 68.06 151 TRP A CA 1
ATOM 1187 C C . TRP A 1 151 ? -14.539 0.894 25.837 1.00 68.06 151 TRP A C 1
ATOM 1189 O O . TRP A 1 151 ? -15.404 1.041 26.696 1.00 68.06 151 TRP A O 1
ATOM 1199 N N . ALA A 1 152 ? -13.349 0.349 26.103 1.00 65.44 152 ALA A N 1
ATOM 1200 C CA . ALA A 1 152 ? -13.000 -0.212 27.411 1.00 65.44 152 ALA A CA 1
ATOM 1201 C C . ALA A 1 152 ? -13.129 0.824 28.548 1.00 65.44 152 ALA A C 1
ATOM 1203 O O . ALA A 1 152 ? -13.796 0.581 29.551 1.00 65.44 152 ALA A O 1
ATOM 1204 N N . SER A 1 153 ? -12.617 2.050 28.350 1.00 67.75 153 SER A N 1
ATOM 1205 C CA . SER A 1 153 ? -12.782 3.133 29.341 1.00 67.75 153 SER A CA 1
ATOM 1206 C C . SER A 1 153 ? -14.247 3.534 29.559 1.00 67.75 153 SER A C 1
ATOM 1208 O O . SER A 1 153 ? -14.591 4.109 30.592 1.00 67.75 153 SER A O 1
ATOM 1210 N N . PHE A 1 154 ? -15.125 3.294 28.584 1.00 70.00 154 PHE A N 1
ATOM 1211 C CA . PHE A 1 154 ? -16.550 3.571 28.723 1.00 70.00 154 PHE A CA 1
ATOM 1212 C C . PHE A 1 154 ? -17.281 2.475 29.507 1.00 70.00 154 PHE A C 1
ATOM 1214 O O . PHE A 1 154 ? -18.137 2.804 30.329 1.00 70.00 154 PHE A O 1
ATOM 1221 N N . GLU A 1 155 ? -16.954 1.203 29.286 1.00 68.06 155 GLU A N 1
ATOM 1222 C CA . GLU A 1 155 ? -17.526 0.095 30.062 1.00 68.06 155 GLU A CA 1
ATOM 1223 C C . GLU A 1 155 ? -17.076 0.121 31.517 1.00 68.06 155 GLU A C 1
ATOM 1225 O O . GLU A 1 155 ? -17.909 -0.018 32.410 1.00 68.06 155 GLU A O 1
ATOM 1230 N N . GLU A 1 156 ? -15.811 0.451 31.773 1.00 64.75 156 GLU A N 1
ATOM 1231 C CA . GLU A 1 156 ? -15.324 0.661 33.135 1.00 64.75 156 GLU A CA 1
ATOM 1232 C C . GLU A 1 156 ? -16.143 1.740 33.865 1.00 64.75 156 GLU A C 1
ATOM 1234 O O . GLU A 1 156 ? -16.584 1.531 34.993 1.00 64.75 156 GLU A O 1
ATOM 1239 N N . ARG A 1 157 ? -16.441 2.871 33.209 1.00 70.44 157 ARG A N 1
ATOM 1240 C CA . ARG A 1 157 ? -17.264 3.938 33.809 1.00 70.44 157 ARG A CA 1
ATOM 1241 C C . ARG A 1 157 ? -18.680 3.481 34.118 1.00 70.44 157 ARG A C 1
ATOM 1243 O O . ARG A 1 157 ? -19.191 3.834 35.172 1.00 70.44 157 ARG A O 1
ATOM 1250 N N . LYS A 1 158 ? -19.299 2.686 33.239 1.00 69.62 158 LYS A N 1
ATOM 1251 C CA . LYS A 1 158 ? -20.607 2.083 33.531 1.00 69.62 158 LYS A CA 1
ATOM 1252 C C . LYS A 1 158 ? -20.538 1.185 34.765 1.00 69.62 158 LYS A C 1
ATOM 1254 O O . LYS A 1 158 ? -21.430 1.252 35.600 1.00 69.62 158 LYS A O 1
ATOM 1259 N N . GLY A 1 159 ? -19.483 0.377 34.884 1.00 69.69 159 GLY A N 1
ATOM 1260 C CA . GLY A 1 159 ? -19.281 -0.504 36.033 1.00 69.69 159 GLY A CA 1
ATOM 1261 C C . GLY A 1 159 ? -19.035 0.252 37.342 1.00 69.69 159 GLY A C 1
ATOM 1262 O O . GLY A 1 159 ? -19.531 -0.174 38.381 1.00 69.69 159 GLY A O 1
ATOM 1263 N N . VAL A 1 160 ? -18.313 1.378 37.292 1.00 70.00 160 VAL A N 1
ATOM 1264 C CA . VAL A 1 160 ? -18.069 2.265 38.447 1.00 70.00 160 VAL A CA 1
ATOM 1265 C C . VAL A 1 160 ? -19.326 3.043 38.847 1.00 70.00 160 VAL A C 1
ATOM 1267 O O . VAL A 1 160 ? -19.557 3.233 40.039 1.00 70.00 160 VAL A O 1
ATOM 1270 N N . ASP A 1 161 ? -20.128 3.488 37.873 1.00 71.12 161 ASP A N 1
ATOM 1271 C CA . ASP A 1 161 ? -21.404 4.171 38.125 1.00 71.12 161 ASP A CA 1
ATOM 1272 C C . ASP A 1 161 ? -22.439 3.220 38.763 1.00 71.12 161 ASP A C 1
ATOM 1274 O O . ASP A 1 161 ? -23.277 3.677 39.538 1.00 71.12 161 ASP A O 1
ATOM 1278 N N . GLU A 1 162 ? -22.378 1.912 38.466 1.00 76.69 162 GLU A N 1
ATOM 1279 C CA . GLU A 1 162 ? -23.192 0.882 39.132 1.00 76.69 162 GLU A CA 1
ATOM 1280 C C . GLU A 1 162 ? -22.707 0.615 40.567 1.00 76.69 162 GLU A C 1
ATOM 1282 O O . GLU A 1 162 ? -23.516 0.646 41.488 1.00 76.69 162 GLU A O 1
ATOM 1287 N N . ASP A 1 163 ? -21.397 0.411 40.764 1.00 74.88 163 ASP A N 1
ATOM 1288 C CA . ASP A 1 163 ? -20.777 0.183 42.075 1.00 74.88 163 ASP A CA 1
ATOM 1289 C C . ASP A 1 163 ? -19.346 0.755 42.129 1.00 74.88 163 ASP A C 1
ATOM 1291 O O . ASP A 1 163 ? -18.418 0.248 41.491 1.00 74.88 163 ASP A O 1
ATOM 1295 N N . PHE A 1 164 ? -19.112 1.756 42.984 1.00 73.38 164 PHE A N 1
ATOM 1296 C CA . PHE A 1 164 ? -17.807 2.433 43.081 1.00 73.38 164 PHE A CA 1
ATOM 1297 C C . PHE A 1 164 ? -16.666 1.541 43.606 1.00 73.38 164 PHE A C 1
ATOM 1299 O O . PHE A 1 164 ? -15.495 1.839 43.380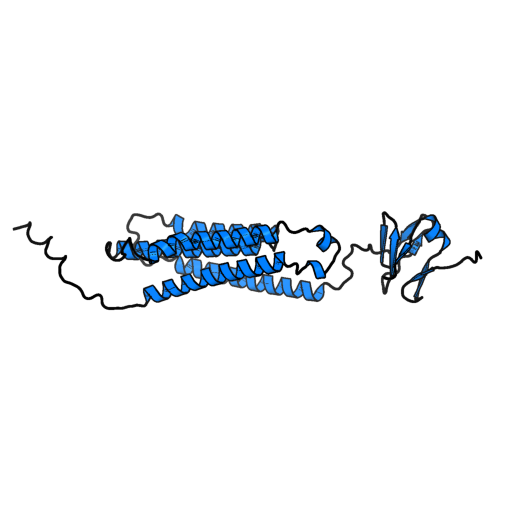 1.00 73.38 164 PHE A O 1
ATOM 1306 N N . THR A 1 165 ? -16.983 0.450 44.309 1.00 74.81 165 THR A N 1
ATOM 1307 C CA . THR A 1 165 ? -16.006 -0.521 44.844 1.00 74.81 165 THR A CA 1
ATOM 1308 C C . THR A 1 165 ? -15.785 -1.718 43.925 1.00 74.81 165 THR A C 1
ATOM 1310 O O . THR A 1 165 ? -15.027 -2.629 44.268 1.00 74.81 165 THR A O 1
ATOM 1313 N N . ARG A 1 166 ? -16.448 -1.754 42.761 1.00 71.38 166 ARG A N 1
ATOM 1314 C CA . ARG A 1 166 ? -16.440 -2.916 41.867 1.00 71.38 166 ARG A CA 1
ATOM 1315 C C . ARG A 1 166 ? -15.044 -3.276 41.374 1.00 71.38 166 ARG A C 1
ATOM 1317 O O . ARG A 1 166 ? -14.771 -4.467 41.215 1.00 71.38 166 ARG A O 1
ATOM 1324 N N . TYR A 1 167 ? -14.188 -2.278 41.161 1.00 69.44 167 TYR A N 1
ATOM 1325 C CA . TYR A 1 167 ? -12.823 -2.445 40.672 1.00 69.44 167 TYR A CA 1
ATOM 1326 C C . TYR A 1 167 ? -11.802 -2.060 41.744 1.00 69.44 167 TYR A C 1
ATOM 1328 O O . TYR A 1 167 ? -11.900 -1.006 42.372 1.00 69.44 167 TYR A O 1
ATOM 1336 N N . ARG A 1 168 ? -10.799 -2.918 41.947 1.00 70.00 168 ARG A N 1
ATOM 1337 C CA . ARG A 1 168 ? -9.688 -2.669 42.867 1.00 70.00 168 ARG A CA 1
ATOM 1338 C C . ARG A 1 168 ? -8.557 -1.968 42.110 1.00 70.00 168 ARG A C 1
ATOM 1340 O O . ARG A 1 168 ? -8.148 -2.419 41.045 1.00 70.00 168 ARG A O 1
ATOM 1347 N N . GLN A 1 169 ? -8.062 -0.855 42.654 1.00 65.94 169 GLN A N 1
ATOM 1348 C CA . GLN A 1 169 ? -7.117 0.033 41.956 1.00 65.94 169 GLN A CA 1
ATOM 1349 C C . GLN A 1 169 ? -5.702 -0.558 41.790 1.00 65.94 169 GLN A C 1
ATOM 1351 O O . GLN A 1 169 ? -4.989 -0.177 40.864 1.00 65.94 169 GLN A O 1
ATOM 1356 N N . ASP A 1 170 ? -5.328 -1.540 42.618 1.00 67.69 170 ASP A N 1
ATOM 1357 C CA . ASP A 1 170 ? -3.958 -2.074 42.708 1.00 67.69 170 ASP A CA 1
ATOM 1358 C C . ASP A 1 170 ? -3.764 -3.450 42.038 1.00 67.69 170 ASP A C 1
ATOM 1360 O O . ASP A 1 170 ? -2.891 -4.233 42.423 1.00 67.69 170 ASP A O 1
ATOM 1364 N N . ASP A 1 171 ? -4.575 -3.779 41.033 1.00 75.50 171 ASP A N 1
ATOM 1365 C CA . ASP A 1 171 ? -4.520 -5.087 40.379 1.00 75.50 171 ASP A CA 1
ATOM 1366 C C . ASP A 1 171 ? -3.552 -5.143 39.187 1.00 75.50 171 ASP A C 1
ATOM 1368 O O . ASP A 1 171 ? -3.259 -4.150 38.517 1.00 75.50 171 ASP A O 1
ATOM 1372 N N . LEU A 1 172 ? -3.091 -6.361 38.866 1.00 73.31 172 LEU A N 1
ATOM 1373 C CA . LEU A 1 172 ? -2.319 -6.662 37.649 1.00 73.31 172 LEU A CA 1
ATOM 1374 C C . LEU A 1 172 ? -3.013 -6.144 36.378 1.00 73.31 172 LEU A C 1
ATOM 1376 O O . LEU A 1 172 ? -2.332 -5.759 35.431 1.00 73.31 172 LEU A O 1
ATOM 1380 N N . ARG A 1 173 ? -4.349 -6.071 36.395 1.00 70.31 173 ARG A N 1
ATOM 1381 C CA . ARG A 1 173 ? -5.185 -5.474 35.351 1.00 70.31 173 ARG A CA 1
ATOM 1382 C C . ARG A 1 173 ? -4.809 -4.019 35.056 1.00 70.31 173 ARG A C 1
ATOM 1384 O O . ARG A 1 173 ? -4.530 -3.703 33.909 1.00 70.31 173 ARG A O 1
ATOM 1391 N N . SER A 1 174 ? -4.692 -3.179 36.084 1.00 69.94 174 SER A N 1
ATOM 1392 C CA . SER A 1 174 ? -4.354 -1.752 35.945 1.00 69.94 174 SER A CA 1
ATOM 1393 C C . SER A 1 174 ? -2.968 -1.557 35.306 1.00 69.94 174 SER A C 1
ATOM 1395 O O . SER A 1 174 ? -2.748 -0.691 34.458 1.00 69.94 174 SER A O 1
ATOM 1397 N N . LYS A 1 175 ? -2.017 -2.451 35.623 1.00 77.44 175 LYS A N 1
ATOM 1398 C CA . LYS A 1 175 ? -0.691 -2.466 34.979 1.00 77.44 175 LYS A CA 1
ATOM 1399 C C . LYS A 1 175 ? -0.768 -2.905 33.514 1.00 77.44 175 LYS A C 1
ATOM 1401 O O . LYS A 1 175 ? -0.078 -2.325 32.678 1.00 77.44 175 LYS A O 1
ATOM 1406 N N . ILE A 1 176 ? -1.583 -3.912 33.196 1.00 78.19 176 ILE A N 1
ATOM 1407 C CA . ILE A 1 176 ? -1.799 -4.375 31.817 1.00 78.19 176 ILE A CA 1
ATOM 1408 C C . ILE A 1 176 ? -2.428 -3.251 30.980 1.00 78.19 176 ILE A C 1
ATOM 1410 O O . ILE A 1 176 ? -1.866 -2.891 29.949 1.00 78.19 176 ILE A O 1
ATOM 1414 N N . GLU A 1 177 ? -3.486 -2.611 31.479 1.00 72.56 177 GLU A N 1
ATOM 1415 C CA . GLU A 1 177 ? -4.175 -1.487 30.826 1.00 72.56 177 GLU A CA 1
ATOM 1416 C C . GLU A 1 177 ? -3.247 -0.293 30.542 1.00 72.56 177 GLU A C 1
ATOM 1418 O O . GLU A 1 177 ? -3.414 0.402 29.538 1.00 72.56 177 GLU A O 1
ATOM 1423 N N . PHE A 1 178 ? -2.230 -0.071 31.383 1.00 80.12 178 PHE A N 1
ATOM 1424 C CA . PHE A 1 178 ? -1.238 0.985 31.179 1.00 80.12 178 PHE A CA 1
ATOM 1425 C C . PHE A 1 178 ? -0.154 0.627 30.148 1.00 80.12 178 PHE A C 1
ATOM 1427 O O . PHE A 1 178 ? 0.166 1.436 29.272 1.00 80.12 178 PHE A O 1
ATOM 1434 N N . TYR A 1 179 ? 0.448 -0.565 30.242 1.00 80.62 179 TYR A N 1
ATOM 1435 C CA . TYR A 1 179 ? 1.583 -0.941 29.383 1.00 80.62 179 TYR A CA 1
ATOM 1436 C C . TYR A 1 179 ? 1.166 -1.383 27.981 1.00 80.62 179 TYR A C 1
ATOM 1438 O O . TYR A 1 179 ? 1.941 -1.265 27.029 1.00 80.62 179 TYR A O 1
ATOM 1446 N N . GLU A 1 180 ? -0.046 -1.900 27.830 1.00 76.31 180 GLU A N 1
ATOM 1447 C CA . GLU A 1 180 ? -0.506 -2.479 26.578 1.00 76.31 180 GLU A CA 1
ATOM 1448 C C . GLU A 1 180 ? -0.685 -1.465 25.432 1.00 76.31 180 GLU A C 1
ATOM 1450 O O . GLU A 1 180 ? -0.184 -1.738 24.333 1.00 76.31 180 GLU A O 1
ATOM 1455 N N . PRO A 1 181 ? -1.237 -0.255 25.662 1.00 75.69 181 PRO A N 1
ATOM 1456 C CA . PRO A 1 181 ? -1.196 0.825 24.679 1.00 75.69 181 PRO A CA 1
ATOM 1457 C C . PRO A 1 181 ? 0.227 1.176 24.252 1.00 75.69 181 PRO A C 1
ATOM 1459 O O . PRO A 1 181 ? 0.494 1.331 23.063 1.00 75.69 181 PRO A O 1
ATOM 1462 N N . LEU A 1 182 ? 1.166 1.255 25.198 1.00 81.69 182 LEU A N 1
ATOM 1463 C CA . LEU A 1 182 ? 2.545 1.642 24.909 1.00 81.69 182 LEU A CA 1
ATOM 1464 C C . LEU A 1 182 ? 3.243 0.628 23.986 1.00 81.69 182 LEU A C 1
ATOM 1466 O O . LEU A 1 182 ? 3.899 1.026 23.023 1.00 81.69 182 LEU A O 1
ATOM 1470 N N . LEU A 1 183 ? 3.045 -0.673 24.224 1.00 82.81 183 LEU A N 1
ATOM 1471 C CA . LEU A 1 183 ? 3.562 -1.737 23.355 1.00 82.81 183 LEU A CA 1
ATOM 1472 C C . LEU A 1 183 ? 2.899 -1.735 21.973 1.00 82.81 183 LEU A C 1
ATOM 1474 O O . LEU A 1 183 ? 3.585 -1.900 20.962 1.00 82.81 183 LEU A O 1
ATOM 1478 N N . PHE A 1 184 ? 1.585 -1.515 21.914 1.00 80.94 184 PHE A N 1
ATOM 1479 C CA . PHE A 1 184 ? 0.862 -1.420 20.650 1.00 80.94 184 PHE A CA 1
ATOM 1480 C C . PHE A 1 184 ? 1.387 -0.263 19.784 1.00 80.94 184 PHE A C 1
ATOM 1482 O O . PHE A 1 184 ? 1.734 -0.472 18.617 1.00 80.94 184 PHE A O 1
ATOM 1489 N N . TYR A 1 185 ? 1.508 0.945 20.348 1.00 80.06 185 TYR A N 1
ATOM 1490 C CA . TYR A 1 185 ? 2.023 2.096 19.603 1.00 80.06 185 TYR A CA 1
ATOM 1491 C C . TYR A 1 185 ? 3.488 1.917 19.217 1.00 80.06 185 TYR A C 1
ATOM 1493 O O . TYR A 1 185 ? 3.850 2.311 18.113 1.00 80.06 185 TYR A O 1
ATOM 1501 N N . LEU A 1 186 ? 4.316 1.288 20.058 1.00 84.62 186 LEU A N 1
ATOM 1502 C CA . LEU A 1 186 ? 5.708 0.980 19.724 1.00 84.62 186 LEU A CA 1
ATOM 1503 C C . LEU A 1 186 ? 5.800 0.097 18.470 1.00 84.62 186 LEU A C 1
ATOM 1505 O O . LEU A 1 186 ? 6.545 0.419 17.544 1.00 84.62 186 LEU A O 1
ATOM 1509 N N . PHE A 1 187 ? 5.029 -0.994 18.406 1.00 82.69 187 PHE A N 1
ATOM 1510 C CA . PHE A 1 187 ? 5.028 -1.880 17.237 1.00 82.69 187 PHE A CA 1
ATOM 1511 C C . PHE A 1 187 ? 4.450 -1.205 15.999 1.00 82.69 187 PHE A C 1
ATOM 1513 O O . PHE A 1 187 ? 4.971 -1.388 14.897 1.00 82.69 187 PHE A O 1
ATOM 1520 N N . ASN A 1 188 ? 3.412 -0.388 16.169 1.00 78.12 188 ASN A N 1
ATOM 1521 C CA . ASN A 1 188 ? 2.814 0.340 15.061 1.00 78.12 188 ASN A CA 1
ATOM 1522 C C . ASN A 1 188 ? 3.762 1.418 14.502 1.00 78.12 188 ASN A C 1
ATOM 1524 O O . ASN A 1 188 ? 3.934 1.545 13.290 1.00 78.12 188 ASN A O 1
ATOM 1528 N N . PHE A 1 189 ? 4.453 2.135 15.390 1.00 81.25 189 PHE A N 1
ATOM 1529 C CA . PHE A 1 189 ? 5.499 3.097 15.055 1.00 81.25 189 PHE A CA 1
ATOM 1530 C C . PHE A 1 189 ? 6.649 2.411 14.313 1.00 81.25 189 PHE A C 1
ATOM 1532 O O . PHE A 1 189 ? 7.033 2.837 13.227 1.00 81.25 189 PHE A O 1
ATOM 1539 N N . LEU A 1 190 ? 7.151 1.289 14.831 1.00 82.44 190 LEU A N 1
ATOM 1540 C CA . LEU A 1 190 ? 8.218 0.532 14.181 1.00 82.44 190 LEU A CA 1
ATOM 1541 C C . LEU A 1 190 ? 7.797 0.021 12.792 1.00 82.44 190 LEU A C 1
ATOM 1543 O O . LEU A 1 190 ? 8.578 0.107 11.844 1.00 82.44 190 LEU A O 1
ATOM 1547 N N . SER A 1 191 ? 6.550 -0.440 12.643 1.00 81.94 191 SER A N 1
ATOM 1548 C CA . SER A 1 191 ? 6.002 -0.869 11.351 1.00 81.94 191 SER A CA 1
ATOM 1549 C C . SER A 1 191 ? 5.936 0.281 10.335 1.00 81.94 191 SER A C 1
ATOM 1551 O O . SER A 1 191 ? 6.333 0.107 9.179 1.00 81.94 191 SER A O 1
ATOM 1553 N N . PHE A 1 192 ? 5.542 1.482 10.771 1.00 78.31 192 PHE A N 1
ATOM 1554 C CA . PHE A 1 192 ? 5.543 2.691 9.944 1.00 78.31 192 PHE A CA 1
ATOM 1555 C C . PHE A 1 192 ? 6.950 3.049 9.438 1.00 78.31 192 PHE A C 1
ATOM 1557 O O . PHE A 1 192 ? 7.147 3.210 8.231 1.00 78.31 192 PHE A O 1
ATOM 1564 N N . PHE A 1 193 ? 7.949 3.117 10.327 1.00 80.38 193 PHE A N 1
ATOM 1565 C CA . PHE A 1 193 ? 9.320 3.483 9.943 1.00 80.38 193 PHE A CA 1
ATOM 1566 C C . PHE A 1 193 ? 9.970 2.447 9.023 1.00 80.38 193 PHE A C 1
ATOM 1568 O O . PHE A 1 193 ? 10.646 2.819 8.063 1.00 80.38 193 PHE A O 1
ATOM 1575 N N . LEU A 1 194 ? 9.730 1.157 9.268 1.00 80.69 194 LEU A N 1
ATOM 1576 C CA . LEU A 1 194 ? 10.249 0.076 8.428 1.00 80.69 194 LEU A CA 1
ATOM 1577 C C . LEU A 1 194 ? 9.604 0.040 7.035 1.00 80.69 194 LEU A C 1
ATOM 1579 O O . LEU A 1 194 ? 10.267 -0.354 6.074 1.00 80.69 194 LEU A O 1
ATOM 1583 N N . SER A 1 195 ? 8.345 0.471 6.919 1.00 75.38 195 SER A N 1
ATOM 1584 C CA . SER A 1 195 ? 7.630 0.549 5.642 1.00 75.38 195 SER A CA 1
ATOM 1585 C C . SER A 1 195 ? 7.983 1.797 4.824 1.00 75.38 195 SER A C 1
ATOM 1587 O O . SER A 1 195 ? 8.194 1.686 3.617 1.00 75.38 195 SER A O 1
ATOM 1589 N N . ILE A 1 196 ? 8.072 2.978 5.449 1.00 75.56 196 ILE A N 1
ATOM 1590 C CA . ILE A 1 196 ? 8.290 4.252 4.736 1.00 75.56 196 ILE A CA 1
ATOM 1591 C C . ILE A 1 196 ? 9.759 4.540 4.446 1.00 75.56 196 ILE A C 1
ATOM 1593 O O . ILE A 1 196 ? 10.079 4.924 3.320 1.00 75.56 196 ILE A O 1
ATOM 1597 N N . LEU A 1 197 ? 10.665 4.338 5.412 1.00 74.12 197 LEU A N 1
ATOM 1598 C CA . LEU A 1 197 ? 12.097 4.652 5.250 1.00 74.12 197 LEU A CA 1
ATOM 1599 C C . LEU A 1 197 ? 12.860 3.591 4.438 1.00 74.12 197 LEU A C 1
ATOM 1601 O O . LEU A 1 197 ? 14.073 3.402 4.577 1.00 74.12 197 LEU A O 1
ATOM 1605 N N . ARG A 1 198 ? 12.152 2.862 3.580 1.00 75.94 198 ARG A N 1
ATOM 1606 C CA . ARG A 1 198 ? 12.732 1.910 2.644 1.00 75.94 198 ARG A CA 1
ATOM 1607 C C . ARG A 1 198 ? 13.266 2.648 1.413 1.00 75.94 198 ARG A C 1
ATOM 1609 O O . ARG A 1 198 ? 12.717 3.655 0.982 1.00 75.94 198 ARG A O 1
ATOM 1616 N N . ALA A 1 199 ? 14.340 2.136 0.812 1.00 74.81 199 ALA A N 1
ATOM 1617 C CA . ALA A 1 199 ? 14.832 2.660 -0.457 1.00 74.81 199 ALA A CA 1
ATOM 1618 C C . ALA A 1 199 ? 13.839 2.326 -1.586 1.00 74.81 199 ALA A C 1
ATOM 1620 O O . ALA A 1 199 ? 13.621 1.158 -1.909 1.00 74.81 199 ALA A O 1
ATOM 1621 N N . TRP A 1 200 ? 13.252 3.358 -2.194 1.00 73.75 200 TRP A N 1
ATOM 1622 C CA . TRP A 1 200 ? 12.251 3.220 -3.261 1.00 73.75 200 TRP A CA 1
ATOM 1623 C C . TRP A 1 200 ? 12.861 3.125 -4.668 1.00 73.75 200 TRP A C 1
ATOM 1625 O O . TRP A 1 200 ? 12.268 2.525 -5.563 1.00 73.75 200 TRP A O 1
ATOM 1635 N N . ASN A 1 201 ? 14.084 3.629 -4.858 1.00 75.50 201 ASN A N 1
ATOM 1636 C CA . ASN A 1 201 ? 14.790 3.599 -6.147 1.00 75.50 201 ASN A CA 1
ATOM 1637 C C . ASN A 1 201 ? 14.930 2.197 -6.780 1.00 75.50 201 ASN A C 1
ATOM 1639 O O . ASN A 1 201 ? 14.738 2.075 -7.990 1.00 75.50 201 ASN A O 1
ATOM 1643 N N . PRO A 1 202 ? 15.226 1.116 -6.032 1.00 71.94 202 PRO A N 1
ATOM 1644 C CA . PRO A 1 202 ? 15.309 -0.221 -6.623 1.00 71.94 202 PRO A CA 1
ATOM 1645 C C . PRO A 1 202 ? 13.948 -0.772 -7.081 1.00 71.94 202 PRO A C 1
ATOM 1647 O O . PRO A 1 202 ? 13.894 -1.561 -8.023 1.00 71.94 202 PRO A O 1
ATOM 1650 N N . ILE A 1 203 ? 12.851 -0.346 -6.439 1.00 66.50 203 ILE A N 1
ATOM 1651 C CA . ILE A 1 203 ? 11.479 -0.711 -6.829 1.00 66.50 203 ILE A CA 1
ATOM 1652 C C . ILE A 1 203 ? 11.111 -0.003 -8.131 1.00 66.50 203 ILE A C 1
ATOM 1654 O O . ILE A 1 203 ? 10.547 -0.629 -9.024 1.00 66.50 203 ILE A O 1
ATOM 1658 N N . ALA A 1 204 ? 11.491 1.273 -8.267 1.00 66.25 204 ALA A N 1
ATOM 1659 C CA . ALA A 1 204 ? 11.306 2.033 -9.501 1.00 66.25 204 ALA A CA 1
ATOM 1660 C C . ALA A 1 204 ? 12.010 1.369 -10.699 1.00 66.25 204 ALA A C 1
ATOM 1662 O O . ALA A 1 204 ? 11.501 1.405 -11.812 1.00 66.25 204 ALA A O 1
ATOM 1663 N N . ARG A 1 205 ? 13.127 0.668 -10.461 1.00 72.00 205 ARG A N 1
ATOM 1664 C CA . ARG A 1 205 ? 13.838 -0.137 -11.472 1.00 72.00 205 ARG A CA 1
ATOM 1665 C C . ARG A 1 205 ? 13.251 -1.543 -11.690 1.00 72.00 205 ARG A C 1
ATOM 1667 O O . ARG A 1 205 ? 13.898 -2.386 -12.303 1.00 72.00 205 ARG A O 1
ATOM 1674 N N . SER A 1 206 ? 12.048 -1.820 -11.180 1.00 64.50 206 SER A N 1
ATOM 1675 C CA . SER A 1 206 ? 11.325 -3.094 -11.321 1.00 64.50 206 SER A CA 1
ATOM 1676 C C . SER A 1 206 ? 12.094 -4.337 -10.830 1.00 64.50 206 SER A C 1
ATOM 1678 O O . SER A 1 206 ? 11.868 -5.450 -11.320 1.00 64.50 206 SER A O 1
ATOM 1680 N N . ASN A 1 207 ? 12.980 -4.195 -9.838 1.00 72.38 207 ASN A N 1
ATOM 1681 C CA . ASN A 1 207 ? 13.651 -5.350 -9.246 1.00 72.38 207 ASN A CA 1
ATOM 1682 C C . ASN A 1 207 ? 12.706 -6.082 -8.275 1.00 72.38 207 ASN A C 1
ATOM 1684 O O . ASN A 1 207 ? 12.463 -5.632 -7.154 1.00 72.38 207 ASN A O 1
ATOM 1688 N N . VAL A 1 208 ? 12.167 -7.221 -8.716 1.00 70.50 208 VAL A N 1
ATOM 1689 C CA . VAL A 1 208 ? 11.161 -7.998 -7.972 1.00 70.50 208 VAL A CA 1
ATOM 1690 C C . VAL A 1 208 ? 11.685 -8.588 -6.664 1.00 70.50 208 VAL A C 1
ATOM 1692 O O . VAL A 1 208 ? 10.919 -8.714 -5.714 1.00 70.50 208 VAL A O 1
ATOM 1695 N N . ASN A 1 209 ? 12.986 -8.871 -6.573 1.00 69.88 209 ASN A N 1
ATOM 1696 C CA . ASN A 1 209 ? 13.596 -9.463 -5.378 1.00 69.88 209 ASN A CA 1
ATOM 1697 C C . ASN A 1 209 ? 13.640 -8.481 -4.206 1.00 69.88 209 ASN A C 1
ATOM 1699 O O . ASN A 1 209 ? 13.664 -8.889 -3.051 1.00 69.88 209 ASN A O 1
ATOM 1703 N N . VAL A 1 210 ? 13.600 -7.182 -4.509 1.00 70.12 210 VAL A N 1
ATOM 1704 C CA . VAL A 1 210 ? 13.595 -6.126 -3.498 1.00 70.12 210 VAL A CA 1
ATOM 1705 C C . VAL A 1 210 ? 12.196 -5.979 -2.901 1.00 70.12 210 VAL A C 1
ATOM 1707 O O . VAL A 1 210 ? 12.042 -5.516 -1.779 1.00 70.12 210 VAL A O 1
ATOM 1710 N N . ILE A 1 211 ? 11.128 -6.389 -3.601 1.00 66.25 211 ILE A N 1
ATOM 1711 C CA . ILE A 1 211 ? 9.739 -6.236 -3.122 1.00 66.25 211 ILE A CA 1
ATOM 1712 C C . ILE A 1 211 ? 9.564 -6.884 -1.737 1.00 66.25 211 ILE A C 1
ATOM 1714 O O . ILE A 1 211 ? 8.956 -6.261 -0.866 1.00 66.25 211 ILE A O 1
ATOM 1718 N N . THR A 1 212 ? 10.192 -8.038 -1.495 1.00 70.00 212 THR A N 1
ATOM 1719 C CA . THR A 1 212 ? 10.153 -8.784 -0.225 1.00 70.00 212 THR A CA 1
ATOM 1720 C C . THR A 1 212 ? 11.431 -8.645 0.612 1.00 70.00 212 THR A C 1
ATOM 1722 O O . THR A 1 212 ? 11.897 -9.627 1.185 1.00 70.00 212 THR A O 1
ATOM 1725 N N . ASP A 1 213 ? 12.014 -7.447 0.694 1.00 77.25 213 ASP A N 1
ATOM 1726 C CA . ASP A 1 213 ? 13.154 -7.193 1.584 1.00 77.25 213 ASP A CA 1
ATOM 1727 C C . ASP A 1 213 ? 12.849 -7.577 3.044 1.00 77.25 213 ASP A C 1
ATOM 1729 O O . ASP A 1 213 ? 11.730 -7.389 3.535 1.00 77.25 213 ASP A O 1
ATOM 1733 N N . GLY A 1 214 ? 13.875 -8.006 3.789 1.00 79.62 214 GLY A N 1
ATOM 1734 C CA . GLY A 1 214 ? 13.746 -8.386 5.204 1.00 79.62 214 GLY A CA 1
ATOM 1735 C C . GLY A 1 214 ? 13.150 -7.286 6.097 1.00 79.62 214 GLY A C 1
ATOM 1736 O O . GLY A 1 214 ? 12.471 -7.580 7.076 1.00 79.62 214 GLY A O 1
ATOM 1737 N N . ARG A 1 215 ? 13.308 -6.007 5.723 1.00 77.88 215 ARG A N 1
ATOM 1738 C CA . ARG A 1 215 ? 12.661 -4.870 6.408 1.00 77.88 215 ARG A CA 1
ATOM 1739 C C . ARG A 1 215 ? 11.136 -4.879 6.267 1.00 77.88 215 ARG A C 1
ATOM 1741 O O . ARG A 1 215 ? 10.431 -4.617 7.238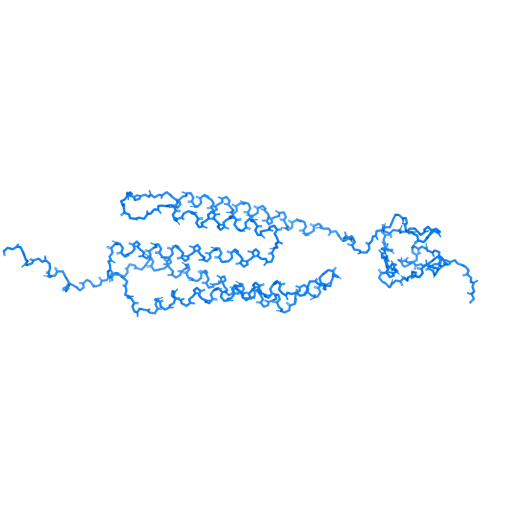 1.00 77.88 215 ARG A O 1
ATOM 1748 N N . PHE A 1 216 ? 10.629 -5.203 5.078 1.00 76.56 216 PHE A N 1
ATOM 1749 C CA . PHE A 1 216 ? 9.191 -5.295 4.820 1.00 76.56 216 PHE A CA 1
ATOM 1750 C C . PHE A 1 216 ? 8.590 -6.530 5.501 1.00 76.56 216 PHE A C 1
ATOM 1752 O O . PHE A 1 216 ? 7.520 -6.453 6.102 1.00 76.56 216 PHE A O 1
ATOM 1759 N N . GLN A 1 217 ? 9.326 -7.645 5.500 1.00 80.19 217 GLN A N 1
ATOM 1760 C CA . GLN A 1 217 ? 8.951 -8.835 6.266 1.00 80.19 217 GLN A CA 1
ATOM 1761 C C . GLN A 1 217 ? 8.872 -8.528 7.770 1.00 80.19 217 GLN A C 1
ATOM 1763 O O . GLN A 1 217 ? 7.862 -8.840 8.398 1.00 80.19 217 GLN A O 1
ATOM 1768 N N . ALA A 1 218 ? 9.862 -7.830 8.336 1.00 85.25 218 ALA A N 1
ATOM 1769 C CA . ALA A 1 218 ? 9.835 -7.406 9.737 1.00 85.25 218 ALA A CA 1
ATOM 1770 C C . ALA A 1 218 ? 8.628 -6.502 10.050 1.00 85.25 218 ALA A C 1
ATOM 1772 O O . ALA A 1 218 ? 7.931 -6.738 11.034 1.00 85.25 218 ALA A O 1
ATOM 1773 N N . SER A 1 219 ? 8.318 -5.526 9.187 1.00 81.94 219 SER A N 1
ATOM 1774 C CA . SER A 1 219 ? 7.115 -4.688 9.326 1.00 81.94 219 SER A CA 1
ATOM 1775 C C . SER A 1 219 ? 5.827 -5.520 9.345 1.00 81.94 219 SER A C 1
ATOM 1777 O O . SER A 1 219 ? 4.991 -5.317 10.225 1.00 81.94 219 SER A O 1
ATOM 1779 N N . SER A 1 220 ? 5.692 -6.511 8.454 1.00 79.50 220 SER A N 1
ATOM 1780 C CA . SER A 1 220 ? 4.518 -7.395 8.437 1.00 79.50 220 SER A CA 1
ATOM 1781 C C . SER A 1 220 ? 4.369 -8.203 9.733 1.00 79.50 220 SER A C 1
ATOM 1783 O O . SER A 1 220 ? 3.263 -8.328 10.256 1.00 79.50 220 SER A O 1
ATOM 1785 N N . ILE A 1 221 ? 5.482 -8.669 10.312 1.00 85.12 221 ILE A N 1
ATOM 1786 C CA . ILE A 1 221 ? 5.497 -9.390 11.590 1.00 85.12 221 ILE A CA 1
ATOM 1787 C C . ILE A 1 221 ? 5.071 -8.461 12.733 1.00 85.12 221 ILE A C 1
ATOM 1789 O O . ILE A 1 221 ? 4.216 -8.838 13.532 1.00 85.12 221 ILE A O 1
ATOM 1793 N N . PHE A 1 222 ? 5.598 -7.233 12.799 1.00 84.19 222 PHE A N 1
ATOM 1794 C CA . PHE A 1 222 ? 5.194 -6.268 13.829 1.00 84.19 222 PHE A CA 1
ATOM 1795 C C . PHE A 1 222 ? 3.717 -5.884 13.722 1.00 84.19 222 PHE A C 1
ATOM 1797 O O . PHE A 1 222 ? 3.036 -5.794 14.742 1.00 84.19 222 PHE A O 1
ATOM 1804 N N . SER A 1 223 ? 3.191 -5.736 12.505 1.00 78.50 223 SER A N 1
ATOM 1805 C CA . SER A 1 223 ? 1.762 -5.494 12.287 1.00 78.50 223 SER A CA 1
ATOM 1806 C C . SER A 1 223 ? 0.893 -6.682 12.714 1.00 78.50 223 SER A C 1
ATOM 1808 O O . SER A 1 223 ? -0.156 -6.468 13.318 1.00 78.50 223 SER A O 1
ATOM 1810 N N . LEU A 1 224 ? 1.330 -7.926 12.483 1.00 78.81 224 LEU A N 1
ATOM 1811 C CA . LEU A 1 224 ? 0.634 -9.119 12.986 1.00 78.81 224 LEU A CA 1
ATOM 1812 C C . LEU A 1 224 ? 0.661 -9.202 14.516 1.00 78.81 224 LEU A C 1
ATOM 1814 O O . LEU A 1 224 ? -0.348 -9.552 15.123 1.00 78.81 224 LEU A O 1
ATOM 1818 N N . LEU A 1 225 ? 1.786 -8.860 15.148 1.00 82.31 225 LEU A N 1
ATOM 1819 C CA . LEU A 1 225 ? 1.898 -8.827 16.608 1.00 82.31 225 LEU A CA 1
ATOM 1820 C C . LEU A 1 225 ? 0.982 -7.761 17.220 1.00 82.31 225 LEU A C 1
ATOM 1822 O O . LEU A 1 225 ? 0.284 -8.050 18.191 1.00 82.31 225 LEU A O 1
ATOM 1826 N N . ALA A 1 226 ? 0.930 -6.567 16.622 1.00 77.00 226 ALA A N 1
ATOM 1827 C CA . ALA A 1 226 ? 0.023 -5.501 17.037 1.00 77.00 226 ALA A CA 1
ATOM 1828 C C . ALA A 1 226 ? -1.452 -5.912 16.876 1.00 77.00 226 ALA A C 1
ATOM 1830 O O . ALA A 1 226 ? -2.246 -5.726 17.796 1.00 77.00 226 ALA A O 1
ATOM 1831 N N . ALA A 1 227 ? -1.808 -6.536 15.747 1.00 71.56 227 ALA A N 1
ATOM 1832 C CA . ALA A 1 227 ? -3.166 -7.012 15.487 1.00 71.56 227 ALA A CA 1
ATOM 1833 C C . ALA A 1 227 ? -3.587 -8.136 16.448 1.00 71.56 227 ALA A C 1
ATOM 1835 O O . ALA A 1 227 ? -4.651 -8.055 17.057 1.00 71.56 227 ALA A O 1
ATOM 1836 N N . LYS A 1 228 ? -2.734 -9.152 16.646 1.00 76.56 228 LYS A N 1
ATOM 1837 C CA . LYS A 1 228 ? -2.997 -10.261 17.577 1.00 76.56 228 LYS A CA 1
ATOM 1838 C C . LYS A 1 228 ? -3.218 -9.752 18.999 1.00 76.56 228 LYS A C 1
ATOM 1840 O O . LYS A 1 228 ? -4.104 -10.244 19.691 1.00 76.56 228 LYS A O 1
ATOM 1845 N N . ARG A 1 229 ? -2.416 -8.775 19.430 1.00 72.44 229 ARG A N 1
ATOM 1846 C CA . ARG A 1 229 ? -2.552 -8.167 20.753 1.00 72.44 229 ARG A CA 1
ATOM 1847 C C . ARG A 1 229 ? -3.864 -7.391 20.877 1.00 72.44 229 ARG A C 1
ATOM 1849 O O . ARG A 1 229 ? -4.592 -7.618 21.831 1.00 72.44 229 ARG A O 1
ATOM 1856 N N . GLY A 1 230 ? -4.221 -6.593 19.868 1.00 63.06 230 GLY A N 1
ATOM 1857 C CA . GLY A 1 230 ? -5.514 -5.902 19.810 1.00 63.06 230 GLY A CA 1
ATOM 1858 C C . GLY A 1 230 ? -6.722 -6.843 19.895 1.00 63.06 230 GLY A C 1
ATOM 1859 O O . GLY A 1 230 ? -7.641 -6.589 20.667 1.00 63.06 230 GLY A O 1
ATOM 1860 N N . SER A 1 231 ? -6.711 -7.962 19.162 1.00 61.28 231 SER A N 1
ATOM 1861 C CA . SER A 1 231 ? -7.802 -8.950 19.210 1.00 61.28 231 SER A CA 1
ATOM 1862 C C . SER A 1 231 ? -7.857 -9.741 20.521 1.00 61.28 231 SER A C 1
ATOM 1864 O O . SER A 1 231 ? -8.944 -10.084 20.974 1.00 61.28 231 SER A O 1
ATOM 1866 N N . GLY A 1 232 ? -6.705 -10.037 21.133 1.00 59.09 232 GLY A N 1
ATOM 1867 C CA . GLY A 1 232 ? -6.641 -10.769 22.402 1.00 59.09 232 GLY A CA 1
ATOM 1868 C C . GLY A 1 232 ? -7.279 -10.012 23.568 1.00 59.09 232 GLY A C 1
ATOM 1869 O O . GLY A 1 232 ? -7.900 -10.636 24.420 1.00 59.09 232 GLY A O 1
ATOM 1870 N N . ILE A 1 233 ? -7.180 -8.682 23.559 1.00 57.56 233 ILE A N 1
ATOM 1871 C CA . ILE A 1 233 ? -7.773 -7.810 24.582 1.00 57.56 233 ILE A CA 1
ATOM 1872 C C . ILE A 1 233 ? -9.287 -7.736 24.411 1.00 57.56 233 ILE A C 1
ATOM 1874 O O . ILE A 1 233 ? -10.015 -7.927 25.375 1.00 57.56 233 ILE A O 1
ATOM 1878 N N . ALA A 1 234 ? -9.774 -7.559 23.177 1.00 53.09 234 ALA A N 1
ATOM 1879 C CA . ALA A 1 234 ? -11.214 -7.561 22.906 1.00 53.09 234 ALA A CA 1
ATOM 1880 C C . ALA A 1 234 ? -11.884 -8.861 23.395 1.00 53.09 234 ALA A C 1
ATOM 1882 O O . ALA A 1 234 ? -12.962 -8.821 23.979 1.00 53.09 234 ALA A O 1
ATOM 1883 N N . ALA A 1 235 ? -11.208 -10.002 23.223 1.00 52.25 235 ALA A N 1
ATOM 1884 C CA . ALA A 1 235 ? -11.692 -11.294 23.700 1.00 52.25 235 ALA A CA 1
ATOM 1885 C C . ALA A 1 235 ? -11.576 -11.481 25.228 1.00 52.25 235 ALA A C 1
ATOM 1887 O O . ALA A 1 235 ? -12.421 -12.155 25.815 1.00 52.25 235 ALA A O 1
ATOM 1888 N N . SER A 1 236 ? -10.552 -10.918 25.888 1.00 50.72 236 SER A N 1
ATOM 1889 C CA . SER A 1 236 ? -10.449 -10.985 27.355 1.00 50.72 236 SER A CA 1
ATOM 1890 C C . SER A 1 236 ? -11.470 -10.089 28.049 1.00 50.72 236 SER A C 1
ATOM 1892 O O . SER A 1 236 ? -11.955 -10.447 29.120 1.00 50.72 236 SER A O 1
ATOM 1894 N N . GLU A 1 237 ? -11.816 -8.960 27.428 1.00 51.41 237 GLU A N 1
ATOM 1895 C CA . GLU A 1 237 ? -12.825 -8.031 27.938 1.00 51.41 237 GLU A CA 1
ATOM 1896 C C . GLU A 1 237 ? -14.228 -8.663 27.870 1.00 51.41 237 GLU A C 1
ATOM 1898 O O . GLU A 1 237 ? -14.930 -8.697 28.879 1.00 51.41 237 GLU A O 1
ATOM 1903 N N . GLU A 1 238 ? -14.598 -9.279 26.737 1.00 43.81 238 GLU A N 1
ATOM 1904 C CA . GLU A 1 238 ? -15.910 -9.929 26.540 1.00 43.81 238 GLU A CA 1
ATOM 1905 C C . GLU A 1 238 ? -16.121 -11.130 27.484 1.00 43.81 238 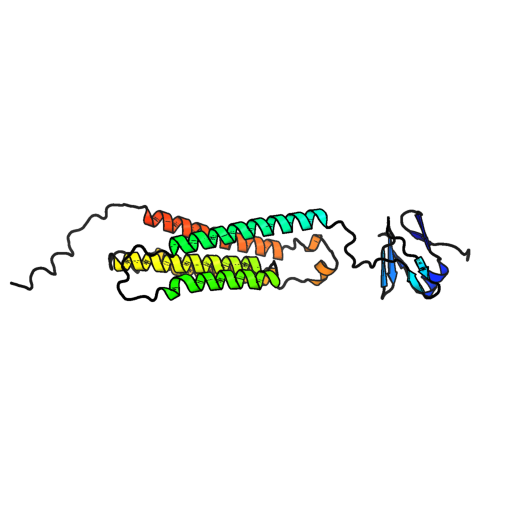GLU A C 1
ATOM 1907 O O . GLU A 1 238 ? -17.237 -11.403 27.929 1.00 43.81 238 GLU A O 1
ATOM 1912 N N . TYR A 1 239 ? -15.036 -11.807 27.876 1.00 40.12 239 TYR A N 1
ATOM 1913 C CA . TYR A 1 239 ? -15.071 -12.863 28.891 1.00 40.12 239 TYR A CA 1
ATOM 1914 C C . TYR A 1 239 ? -15.286 -12.315 30.313 1.00 40.12 239 TYR A C 1
ATOM 1916 O O . TYR A 1 239 ? -15.909 -12.984 31.137 1.00 40.12 239 TYR A O 1
ATOM 1924 N N . SER A 1 240 ? -14.816 -11.097 30.614 1.00 46.66 240 SER A N 1
ATOM 1925 C CA . SER A 1 240 ? -15.022 -10.469 31.928 1.00 46.66 240 SER A CA 1
ATOM 1926 C C . SER A 1 240 ? -16.472 -10.016 32.167 1.00 46.66 240 SER A C 1
ATOM 1928 O O . SER A 1 240 ? -16.927 -10.013 33.310 1.00 46.66 240 SER A O 1
ATOM 1930 N N . GLU A 1 241 ? -17.223 -9.736 31.096 1.00 43.97 241 GLU A N 1
ATOM 1931 C CA . GLU A 1 241 ? -18.663 -9.423 31.124 1.00 43.97 241 GLU A CA 1
ATOM 1932 C C . GLU A 1 241 ? -19.525 -10.673 31.434 1.00 43.97 241 GLU A C 1
ATOM 1934 O O . GLU A 1 241 ? -20.654 -10.561 31.912 1.00 43.97 241 GLU A O 1
ATOM 1939 N N . CYS A 1 242 ? -18.986 -11.878 31.193 1.00 36.56 242 CYS A N 1
ATOM 1940 C CA . CYS A 1 242 ? -19.686 -13.165 31.285 1.00 36.56 242 CYS A CA 1
ATOM 1941 C C . CYS A 1 242 ? -19.263 -14.053 32.473 1.00 36.56 242 CYS A C 1
ATOM 1943 O O . CYS A 1 242 ? -19.616 -15.233 32.469 1.00 36.56 242 CYS A O 1
ATOM 1945 N N . ASP A 1 243 ? -18.533 -13.550 33.479 1.00 34.78 243 ASP A N 1
ATOM 1946 C CA . ASP A 1 243 ? -18.267 -14.298 34.725 1.00 34.78 243 ASP A CA 1
ATOM 1947 C C . ASP A 1 243 ? -19.296 -13.919 35.812 1.00 34.78 243 ASP A C 1
ATOM 1949 O O . ASP A 1 243 ? -19.043 -13.016 36.615 1.00 34.78 243 ASP A O 1
ATOM 1953 N N . PRO A 1 244 ? -20.468 -14.588 35.893 1.00 42.25 244 PRO A N 1
ATOM 1954 C CA . PRO A 1 244 ? -21.375 -14.475 37.024 1.00 42.25 244 PRO A CA 1
ATOM 1955 C C . PRO A 1 244 ? -20.822 -15.307 38.183 1.00 42.25 244 PRO A C 1
ATOM 1957 O O . PRO A 1 244 ? -21.485 -16.224 38.669 1.00 42.25 244 PRO A O 1
ATOM 1960 N N . ARG A 1 245 ? -19.595 -15.043 38.642 1.00 40.41 245 ARG A N 1
ATOM 1961 C CA . ARG A 1 245 ? -19.186 -15.606 39.925 1.00 40.41 245 ARG A CA 1
ATOM 1962 C C . ARG A 1 245 ? -19.953 -14.866 41.015 1.00 40.41 245 ARG A C 1
ATOM 1964 O O . ARG A 1 245 ? -19.809 -13.645 41.122 1.00 40.41 245 ARG A O 1
ATOM 1971 N N . PRO A 1 246 ? -20.779 -15.562 41.817 1.00 38.66 246 PRO A N 1
ATOM 1972 C CA . PRO A 1 246 ? -21.412 -14.936 42.960 1.00 38.66 246 PRO A CA 1
ATOM 1973 C C . PRO A 1 246 ? -20.289 -14.423 43.858 1.00 38.66 246 PRO A C 1
ATOM 1975 O O . PRO A 1 246 ? -19.459 -15.194 44.340 1.00 38.66 246 PRO A O 1
ATOM 1978 N N . ARG A 1 247 ? -20.214 -13.101 44.034 1.00 45.31 247 ARG A N 1
ATOM 1979 C CA . ARG A 1 247 ? -19.420 -12.542 45.122 1.00 45.31 247 ARG A CA 1
ATOM 1980 C C . ARG A 1 247 ? -20.094 -12.997 46.403 1.00 45.31 247 ARG A C 1
ATOM 1982 O O . ARG A 1 247 ? -21.253 -12.654 46.628 1.00 45.31 247 ARG A O 1
ATOM 1989 N N . ASP A 1 248 ? -19.359 -13.739 47.222 1.00 39.41 248 ASP A N 1
ATOM 1990 C CA . ASP A 1 248 ? -19.682 -13.906 48.629 1.00 39.41 248 ASP A CA 1
ATOM 1991 C C . ASP A 1 248 ? -19.858 -12.506 49.219 1.00 39.41 248 ASP A C 1
ATOM 1993 O O . ASP A 1 248 ? -18.904 -11.739 49.391 1.00 39.41 248 ASP A O 1
ATOM 1997 N N . VAL A 1 249 ? -21.119 -12.137 49.436 1.00 44.00 249 VAL A N 1
ATOM 1998 C CA . VAL A 1 249 ? -21.507 -10.893 50.084 1.00 44.00 249 VAL A CA 1
ATOM 1999 C C . VAL A 1 249 ? -21.111 -11.049 51.544 1.00 44.00 249 VAL A C 1
ATOM 2001 O O . VAL A 1 249 ? -21.903 -11.454 52.391 1.00 44.00 249 VAL A O 1
ATOM 2004 N N . ASN A 1 250 ? -19.853 -10.745 51.853 1.00 37.62 250 ASN A N 1
ATOM 2005 C CA . ASN A 1 250 ? -19.451 -10.488 53.222 1.00 37.62 250 ASN A CA 1
ATOM 2006 C C . ASN A 1 250 ? -20.177 -9.215 53.668 1.00 37.62 250 ASN A C 1
ATOM 2008 O O . ASN A 1 250 ? -19.740 -8.088 53.424 1.00 37.62 250 ASN A O 1
ATOM 2012 N N . HIS A 1 251 ? -21.331 -9.426 54.301 1.00 37.97 251 HIS A N 1
ATOM 2013 C CA . HIS A 1 251 ? -22.104 -8.462 55.071 1.00 37.97 251 HIS A CA 1
ATOM 2014 C C . HIS A 1 251 ? -21.252 -7.891 56.218 1.00 37.97 251 HIS A C 1
ATOM 2016 O O . HIS A 1 251 ? -21.427 -8.244 57.378 1.00 37.97 251 HIS A O 1
ATOM 2022 N N . ALA A 1 252 ? -20.308 -7.009 55.903 1.00 39.94 252 ALA A N 1
ATOM 2023 C CA . ALA A 1 252 ? -19.526 -6.276 56.900 1.00 39.94 252 ALA A CA 1
ATOM 2024 C C . ALA A 1 252 ? -19.583 -4.752 56.692 1.00 39.94 252 ALA A C 1
ATOM 2026 O O . ALA A 1 252 ? -19.366 -4.003 57.637 1.00 39.94 252 ALA A O 1
ATOM 2027 N N . GLY A 1 253 ? -19.941 -4.272 55.493 1.00 37.56 253 GLY A N 1
ATOM 2028 C CA . GLY A 1 253 ? -19.932 -2.836 55.170 1.00 37.56 253 GLY A CA 1
ATOM 2029 C C . GLY A 1 253 ? -21.271 -2.096 55.293 1.00 37.56 253 GLY A C 1
ATOM 2030 O O . GLY A 1 253 ? -21.282 -0.873 55.371 1.00 37.56 253 GLY A O 1
ATOM 2031 N N . GLN A 1 254 ? -22.412 -2.795 55.334 1.00 35.62 254 GLN A N 1
ATOM 2032 C CA . GLN A 1 254 ? -23.736 -2.143 55.321 1.00 35.62 254 GLN A CA 1
ATOM 2033 C C . GLN A 1 254 ? -24.271 -1.725 56.702 1.00 35.62 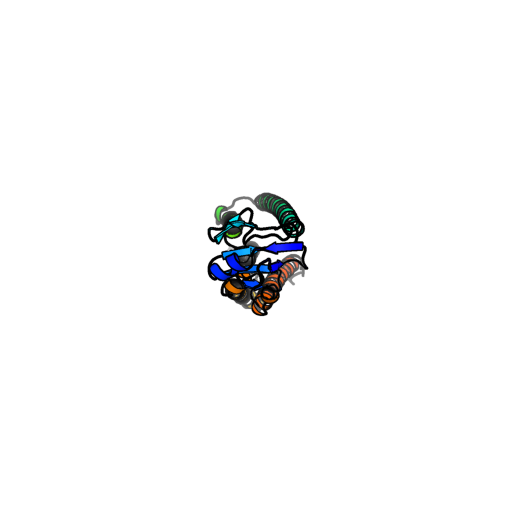254 GLN A C 1
ATOM 2035 O O . GLN A 1 254 ? -25.354 -1.149 56.782 1.00 35.62 254 GLN A O 1
ATOM 2040 N N . LYS A 1 255 ? -23.528 -1.969 57.790 1.00 35.22 255 LYS A N 1
ATOM 2041 C CA . LYS A 1 255 ? -23.969 -1.622 59.153 1.00 35.22 255 LYS A CA 1
ATOM 2042 C C . LYS A 1 255 ? -23.658 -0.186 59.599 1.00 35.22 255 LYS A C 1
ATOM 2044 O O . LYS A 1 255 ? -24.154 0.214 60.638 1.00 35.22 255 LYS A O 1
ATOM 2049 N N . ILE A 1 256 ? -22.895 0.605 58.840 1.00 40.50 256 ILE A N 1
ATOM 2050 C CA . ILE A 1 256 ? -22.383 1.900 59.343 1.00 40.50 256 ILE A CA 1
ATOM 2051 C C . ILE A 1 256 ? -23.307 3.098 59.028 1.00 40.50 256 ILE A C 1
ATOM 2053 O O . ILE A 1 256 ? -23.174 4.150 59.637 1.00 40.50 256 ILE A O 1
ATOM 2057 N N . TYR A 1 257 ? -24.307 2.954 58.150 1.00 36.56 257 TYR A N 1
ATOM 2058 C CA . TYR A 1 257 ? -25.176 4.081 57.754 1.00 36.56 257 TYR A CA 1
ATOM 2059 C C . TYR A 1 257 ? -26.601 4.046 58.327 1.00 36.56 257 TYR A C 1
ATOM 2061 O O . TYR A 1 257 ? -27.439 4.835 57.897 1.00 36.56 257 TYR A O 1
ATOM 2069 N N . ARG A 1 258 ? -26.906 3.150 59.277 1.00 35.56 258 ARG A N 1
ATOM 2070 C CA . ARG A 1 258 ? -28.274 2.977 59.807 1.00 35.56 258 ARG A CA 1
ATOM 2071 C C . ARG A 1 258 ? -28.414 3.207 61.322 1.00 35.56 258 ARG A C 1
ATOM 2073 O O . ARG A 1 258 ? -29.360 2.699 61.904 1.00 35.56 258 ARG A O 1
ATOM 2080 N N . GLU A 1 259 ? -27.508 3.966 61.946 1.00 43.16 259 GLU A N 1
ATOM 2081 C CA . GLU A 1 259 ? -27.563 4.276 63.394 1.00 43.16 259 GLU A CA 1
ATOM 2082 C C . GLU A 1 259 ? -27.384 5.775 63.735 1.00 43.16 259 GLU A C 1
ATOM 2084 O O . GLU A 1 259 ? -27.040 6.114 64.859 1.00 43.16 259 GLU A O 1
ATOM 2089 N N . THR A 1 260 ? -27.617 6.706 62.801 1.00 44.47 260 THR A N 1
ATOM 2090 C CA . THR A 1 260 ? -27.521 8.163 63.085 1.00 44.47 260 THR A CA 1
ATOM 2091 C C . THR A 1 260 ? -28.819 8.949 62.907 1.00 44.47 260 THR A C 1
ATOM 2093 O O . THR A 1 260 ? -28.790 10.177 62.890 1.00 44.47 260 THR A O 1
ATOM 2096 N N . TRP A 1 261 ? -29.959 8.264 62.835 1.00 45.72 261 TRP A N 1
ATOM 2097 C CA . TRP A 1 261 ? -31.279 8.895 62.877 1.00 45.72 261 TRP A CA 1
ATOM 2098 C C . TRP A 1 261 ? -32.243 8.022 63.678 1.00 45.72 261 TRP A C 1
ATOM 2100 O O . TRP A 1 261 ? -33.051 7.320 63.082 1.00 45.72 261 TRP A O 1
ATOM 2110 N N . ASP A 1 262 ? -32.071 8.028 64.999 1.00 37.78 262 ASP A N 1
ATOM 2111 C CA . ASP A 1 262 ? -33.118 7.912 66.026 1.00 37.78 262 ASP A CA 1
ATOM 2112 C C . ASP A 1 262 ? -32.554 8.425 67.364 1.00 37.78 262 ASP A C 1
ATOM 2114 O O . ASP A 1 262 ? -31.415 8.034 67.716 1.00 37.78 262 ASP A O 1
#

Organism: Orbilia oligospora (NCBI:txid2813651)